Protein AF-A0AAU1H358-F1 (afdb_monomer_lite)

Radius of gyration: 21.09 Å; chains: 1; bounding box: 40×58×49 Å

Secondary structure (DSSP, 8-state):
-----PPPP-S-HHHHHHHHHT-SSS---------TTSSHHHHHHHHHHT-TT-----------SS--TTHHHHHHHHHH-TT-PPSS--GGGGGGTTT-GGGTTTSPPPPPPPSSHHHHHHHHHHHHHTTTT--EEEEEE-----SSEEEEEETTEEEEEEESSSEEEEEE-SS--SEEEEEEEETTSS-BPPPEEEE-SSSS--EE-

Foldseek 3Di:
DDDPPDPDDDDPPVVLVVVLVCLDLDDDDDDDDDDPPPCSVVSVVVSVVVSPPDDDFDFDFDPDPDGPPCVRVLVSLCVSCVPDDDPLAALLLLLCCVSCVVCNVVHHHHDDDDPDPVVSVVSVVVRCCPPVVAKPKAKEFDDDADAQWKFKAKQNRGPDIGGPPRIDMDIDGHDDDQKIWIKIGRPPDPDIDDIDIFGSNDHDRRYDD

Structure (mmCIF, N/CA/C/O backbone):
data_AF-A0AAU1H358-F1
#
_entry.id   AF-A0AAU1H358-F1
#
loop_
_atom_site.group_PDB
_atom_site.id
_atom_site.type_symbol
_atom_site.label_atom_id
_atom_site.label_alt_id
_atom_site.label_comp_id
_atom_site.label_asym_id
_atom_site.label_entity_id
_atom_site.label_seq_id
_atom_site.pdbx_PDB_ins_code
_atom_site.Cartn_x
_atom_site.Cartn_y
_atom_site.Cartn_z
_atom_site.occupancy
_atom_site.B_iso_or_equiv
_atom_site.auth_seq_id
_atom_site.auth_comp_id
_atom_site.auth_asym_id
_atom_site.auth_atom_id
_atom_site.pdbx_PDB_model_num
ATOM 1 N N . MET A 1 1 ? -16.565 -26.402 10.799 1.00 32.97 1 MET A N 1
ATOM 2 C CA . MET A 1 1 ? -15.473 -26.233 11.782 1.00 32.97 1 MET A CA 1
ATOM 3 C C . MET A 1 1 ? -15.984 -25.340 12.897 1.00 32.97 1 MET A C 1
ATOM 5 O O . MET A 1 1 ? -16.307 -24.189 12.647 1.00 32.97 1 MET A O 1
ATOM 9 N N . THR A 1 2 ? -16.163 -25.905 14.084 1.00 30.09 2 THR A N 1
ATOM 10 C CA . THR A 1 2 ? -16.633 -25.231 15.299 1.00 30.09 2 THR A CA 1
ATOM 11 C C . THR A 1 2 ? -15.545 -24.294 15.825 1.00 30.09 2 THR A C 1
ATOM 13 O O . THR A 1 2 ? -14.450 -24.736 16.166 1.00 30.09 2 THR A O 1
ATOM 16 N N . VAL A 1 3 ? -15.826 -22.990 15.866 1.00 35.38 3 VAL A N 1
ATOM 17 C CA . VAL A 1 3 ? -14.941 -21.998 16.490 1.00 35.38 3 VAL A CA 1
ATOM 18 C C . VAL A 1 3 ? -15.041 -22.189 18.001 1.00 35.38 3 VAL A C 1
ATOM 20 O O . VAL A 1 3 ? -16.068 -21.888 18.603 1.00 35.38 3 VAL A O 1
ATOM 23 N N . GLY A 1 4 ? -13.991 -22.742 18.610 1.00 33.38 4 GLY A N 1
ATOM 24 C CA . GLY A 1 4 ? -13.865 -22.790 20.062 1.00 33.38 4 GLY A CA 1
ATOM 25 C C . GLY A 1 4 ? -13.844 -21.368 20.616 1.00 33.38 4 GLY A C 1
ATOM 26 O O . GLY A 1 4 ? -12.988 -20.567 20.238 1.00 33.38 4 GLY A O 1
ATOM 27 N N . VAL A 1 5 ? -14.798 -21.050 21.491 1.00 43.16 5 VAL A N 1
ATOM 28 C CA . VAL A 1 5 ? -14.839 -19.779 22.219 1.00 43.16 5 VAL A CA 1
ATOM 29 C C . VAL A 1 5 ? -13.670 -19.787 23.200 1.00 43.16 5 VAL A C 1
ATOM 31 O O . VAL A 1 5 ? -13.748 -20.352 24.288 1.00 43.16 5 VAL A O 1
ATOM 34 N N . GLY A 1 6 ? -12.539 -19.226 22.773 1.00 53.19 6 GLY A N 1
ATOM 35 C CA . GLY A 1 6 ? -11.410 -18.969 23.658 1.00 53.19 6 GLY A CA 1
ATOM 36 C C . GLY A 1 6 ? -11.819 -18.027 24.799 1.00 53.19 6 GLY A C 1
ATOM 37 O O . GLY A 1 6 ? -12.837 -17.337 24.695 1.00 53.19 6 GLY A O 1
ATOM 38 N N . PRO A 1 7 ? -11.038 -17.967 25.892 1.00 62.41 7 PRO A N 1
ATOM 39 C CA . PRO A 1 7 ? -11.337 -17.078 27.008 1.00 62.41 7 PRO A CA 1
ATOM 40 C C . PRO A 1 7 ? -11.550 -15.643 26.512 1.00 62.41 7 PRO A C 1
ATOM 42 O O . PRO A 1 7 ? -10.804 -15.156 25.651 1.00 62.41 7 PRO A O 1
ATOM 45 N N . ARG A 1 8 ? -12.569 -14.971 27.064 1.00 69.38 8 ARG A N 1
ATOM 46 C CA . ARG A 1 8 ? -12.918 -13.584 26.733 1.00 69.38 8 ARG A CA 1
ATOM 47 C C . ARG A 1 8 ? -11.672 -12.698 26.866 1.00 69.38 8 ARG A C 1
ATOM 49 O O . ARG A 1 8 ? -10.872 -12.877 27.786 1.00 69.38 8 ARG A O 1
ATOM 56 N N . PHE A 1 9 ? -11.461 -11.808 25.901 1.00 76.88 9 PHE A N 1
ATOM 57 C CA . PHE A 1 9 ? -10.419 -10.788 25.997 1.00 76.88 9 PHE A CA 1
ATOM 58 C C . PHE A 1 9 ? -10.874 -9.750 27.035 1.00 76.88 9 PHE A C 1
ATOM 60 O O . PHE A 1 9 ? -12.030 -9.331 27.000 1.00 76.88 9 PHE A O 1
ATOM 67 N N . VAL A 1 10 ? -10.025 -9.430 28.012 1.00 78.69 10 VAL A N 1
ATOM 68 C CA . VAL A 1 10 ? -10.360 -8.551 29.146 1.00 78.69 10 VAL A CA 1
ATOM 69 C C . VAL A 1 10 ? -9.240 -7.531 29.318 1.00 78.69 10 VAL A C 1
ATOM 71 O O . VAL A 1 10 ? -8.069 -7.920 29.328 1.00 78.69 10 VAL A O 1
ATOM 74 N N . GLY A 1 11 ? -9.610 -6.259 29.483 1.00 83.19 11 GLY A N 1
ATOM 75 C CA . GLY A 1 11 ? -8.684 -5.134 29.572 1.00 83.19 11 GLY A CA 1
ATOM 76 C C . GLY A 1 11 ? -8.094 -4.726 28.218 1.00 83.19 11 GLY A C 1
ATOM 77 O O . GLY A 1 11 ? -8.307 -5.393 27.203 1.00 83.19 11 GLY A O 1
ATOM 78 N N . ARG A 1 12 ? -7.286 -3.657 28.236 1.00 85.06 12 ARG A N 1
ATOM 79 C CA . ARG A 1 12 ? -6.621 -3.046 27.065 1.00 85.06 12 ARG A CA 1
ATOM 80 C C . ARG A 1 12 ? -7.566 -2.347 26.092 1.00 85.06 12 ARG A C 1
ATOM 82 O O . ARG A 1 12 ? -7.340 -2.329 24.883 1.00 85.06 12 ARG A O 1
ATOM 89 N N . GLU A 1 13 ? -8.638 -1.772 26.622 1.00 87.38 13 GLU A N 1
ATOM 90 C CA . GLU A 1 13 ? -9.645 -1.036 25.862 1.00 87.38 13 GLU A CA 1
ATOM 91 C C . GLU A 1 13 ? -9.013 0.123 25.077 1.00 87.38 13 GLU A C 1
ATOM 93 O O . GLU A 1 13 ? -9.382 0.366 23.930 1.00 87.38 13 GLU A O 1
ATOM 98 N N . ALA A 1 14 ? -8.014 0.791 25.665 1.00 82.88 14 ALA A N 1
ATOM 99 C CA . ALA A 1 14 ? -7.283 1.876 25.022 1.00 82.88 14 ALA A CA 1
ATOM 100 C C . ALA A 1 14 ? -6.455 1.382 23.824 1.00 82.88 14 ALA A C 1
ATOM 102 O O . ALA A 1 14 ? -6.515 1.978 22.750 1.00 82.88 14 ALA A O 1
ATOM 103 N N . GLU A 1 15 ? -5.716 0.278 23.971 1.00 86.81 15 GLU A N 1
ATOM 104 C CA . GLU A 1 15 ? -4.914 -0.279 22.878 1.00 86.81 15 GLU A CA 1
ATOM 105 C C . GLU A 1 15 ? -5.779 -0.889 21.772 1.00 86.81 15 GLU A C 1
ATOM 107 O O . GLU A 1 15 ? -5.439 -0.771 20.596 1.00 86.81 15 GLU A O 1
ATOM 112 N N . VAL A 1 16 ? -6.908 -1.512 22.125 1.00 86.62 16 VAL A N 1
ATOM 113 C CA . VAL A 1 16 ? -7.891 -1.992 21.143 1.00 86.62 16 VAL A CA 1
ATOM 114 C C . VAL A 1 16 ? -8.456 -0.817 20.352 1.00 86.62 16 VAL A C 1
ATOM 116 O O . VAL A 1 16 ? -8.397 -0.844 19.125 1.00 86.62 16 VAL A O 1
ATOM 119 N N . ALA A 1 17 ? -8.928 0.238 21.023 1.00 83.19 17 ALA A N 1
ATOM 120 C CA . ALA A 1 17 ? -9.469 1.421 20.357 1.00 83.19 17 ALA A CA 1
ATOM 121 C C . ALA A 1 17 ? -8.436 2.096 19.440 1.00 83.19 17 ALA A C 1
ATOM 123 O O . ALA A 1 17 ? -8.774 2.478 18.321 1.00 83.19 17 ALA A O 1
ATOM 124 N N . ALA A 1 18 ? -7.174 2.184 19.877 1.00 84.19 18 ALA A N 1
ATOM 125 C CA . ALA A 1 18 ? -6.087 2.713 19.059 1.00 84.19 18 ALA A CA 1
ATOM 126 C C . ALA A 1 18 ? -5.872 1.878 17.788 1.00 84.19 18 ALA A C 1
ATOM 128 O O . ALA A 1 18 ? -5.820 2.431 16.695 1.00 84.19 18 ALA A O 1
ATOM 129 N N . LEU A 1 19 ? -5.808 0.547 17.903 1.00 84.44 19 LEU A N 1
ATOM 130 C CA . LEU A 1 19 ? -5.593 -0.328 16.747 1.00 84.44 19 LEU A CA 1
ATOM 131 C C . LEU A 1 19 ? -6.794 -0.369 15.791 1.00 84.44 19 LEU A C 1
ATOM 133 O O . LEU A 1 19 ? -6.600 -0.407 14.578 1.00 84.44 19 LEU A O 1
ATOM 137 N N . VAL A 1 20 ? -8.024 -0.346 16.313 1.00 83.81 20 VAL A N 1
ATOM 138 C CA . VAL A 1 20 ? -9.244 -0.276 15.492 1.00 83.81 20 VAL A CA 1
ATOM 139 C C . VAL A 1 20 ? -9.336 1.066 14.763 1.00 83.81 20 VAL A C 1
ATOM 141 O O . VAL A 1 20 ? -9.751 1.099 13.605 1.00 83.81 20 VAL A O 1
ATOM 144 N N . GLY A 1 21 ? -8.904 2.163 15.394 1.00 79.44 21 GLY A N 1
ATOM 145 C CA . GLY A 1 21 ? -8.846 3.489 14.770 1.00 79.44 21 GLY A CA 1
ATOM 146 C C . GLY A 1 21 ? -7.988 3.534 13.500 1.00 79.44 21 GLY A C 1
ATOM 147 O O . GLY A 1 21 ? -8.285 4.298 12.583 1.00 79.44 21 GLY A O 1
ATOM 148 N N . GLU A 1 22 ? -6.990 2.653 13.392 1.00 83.19 22 GLU A N 1
ATOM 149 C CA . GLU A 1 22 ? -6.123 2.538 12.214 1.00 83.19 22 GLU A CA 1
ATOM 150 C C . GLU A 1 22 ? -6.770 1.770 11.049 1.00 83.19 22 GLU A C 1
ATOM 152 O O . GLU A 1 22 ? -6.244 1.767 9.933 1.00 83.19 22 GLU A O 1
ATOM 157 N N . PHE A 1 23 ? -7.946 1.158 11.238 1.00 75.19 23 PHE A N 1
ATOM 158 C CA . PHE A 1 23 ? -8.721 0.532 10.160 1.00 75.19 23 PHE A CA 1
ATOM 159 C C . PHE A 1 23 ? -9.396 1.552 9.228 1.00 75.19 23 PHE A C 1
ATOM 161 O O . PHE A 1 23 ? -10.465 1.288 8.688 1.00 75.19 23 PHE A O 1
ATOM 168 N N . GLY A 1 24 ? -8.783 2.707 8.978 1.00 68.81 24 GLY A N 1
ATOM 169 C CA . GLY A 1 24 ? -9.248 3.659 7.973 1.00 68.81 24 GLY A CA 1
ATOM 170 C C . GLY A 1 24 ? -9.108 3.142 6.533 1.00 68.81 24 GLY A C 1
ATOM 171 O O . GLY A 1 24 ? -8.723 1.994 6.277 1.00 68.81 24 GLY A O 1
ATOM 172 N N . ASP A 1 25 ? -9.420 4.015 5.574 1.00 57.41 25 ASP A N 1
ATOM 173 C CA . ASP A 1 25 ? 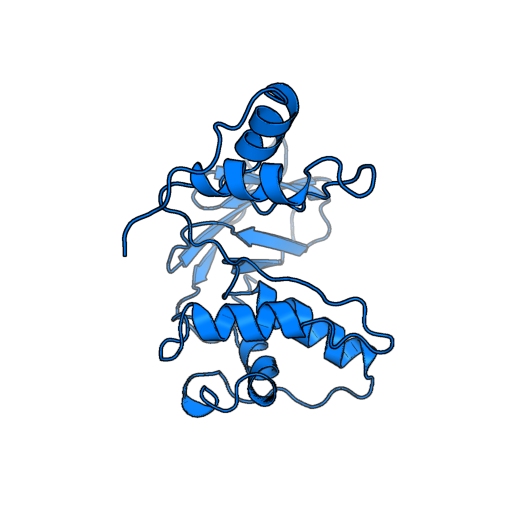-9.274 3.761 4.129 1.00 57.41 25 ASP A CA 1
ATOM 174 C C . ASP A 1 25 ? -7.829 3.967 3.619 1.00 57.41 25 ASP A C 1
ATOM 176 O O . ASP A 1 25 ? -7.540 3.773 2.437 1.00 57.41 25 ASP A O 1
ATOM 180 N N . GLY A 1 26 ? -6.914 4.374 4.505 1.00 56.19 26 GLY A N 1
ATOM 181 C CA . GLY A 1 26 ? -5.500 4.611 4.215 1.00 56.19 26 GLY A CA 1
ATOM 182 C C . GLY A 1 26 ? -4.597 3.404 4.486 1.00 56.19 26 GLY A C 1
ATOM 183 O O . GLY A 1 26 ? -5.019 2.370 4.996 1.00 56.19 26 GLY A O 1
ATOM 184 N N . SER A 1 27 ? -3.315 3.546 4.148 1.00 60.47 27 SER A N 1
ATOM 185 C CA . SER A 1 27 ? -2.272 2.596 4.551 1.00 60.47 27 SER A CA 1
ATOM 186 C C . SER A 1 27 ? -1.636 3.049 5.860 1.00 60.47 27 SER A C 1
ATOM 188 O O . SER A 1 27 ? -1.076 4.142 5.912 1.00 60.47 27 SER A O 1
ATOM 190 N N . ALA A 1 28 ? -1.681 2.197 6.880 1.00 69.81 28 ALA A N 1
ATOM 191 C CA . ALA A 1 28 ? -1.050 2.427 8.174 1.00 69.81 28 ALA A CA 1
ATOM 192 C C . ALA A 1 28 ? -0.012 1.330 8.460 1.00 69.81 28 ALA A C 1
ATOM 194 O O . ALA A 1 28 ? -0.230 0.159 8.141 1.00 69.81 28 ALA A O 1
ATOM 195 N N . LEU A 1 29 ? 1.124 1.709 9.052 1.00 75.44 29 LEU A N 1
ATOM 196 C CA . LEU A 1 29 ? 2.082 0.775 9.644 1.00 75.44 29 LEU A CA 1
ATOM 197 C C . LEU A 1 29 ? 1.964 0.898 11.156 1.00 75.44 29 LEU A C 1
ATOM 199 O O . LEU A 1 29 ? 2.323 1.932 11.715 1.00 75.44 29 LEU A O 1
ATOM 203 N N . VAL A 1 30 ? 1.504 -0.168 11.805 1.00 79.06 30 VAL A N 1
ATOM 204 C CA . VAL A 1 30 ? 1.406 -0.215 13.262 1.00 79.06 30 VAL A CA 1
ATOM 205 C C . VAL A 1 30 ? 2.406 -1.217 13.814 1.00 79.06 30 VAL A C 1
ATOM 207 O O . VAL A 1 30 ? 2.442 -2.374 13.391 1.00 79.06 30 VAL A O 1
ATOM 210 N N . VAL A 1 31 ? 3.215 -0.766 14.770 1.00 78.94 31 VAL A N 1
ATOM 211 C CA . VAL A 1 31 ? 4.184 -1.598 15.487 1.00 78.94 31 VAL A CA 1
ATOM 212 C C . VAL A 1 31 ? 3.660 -1.824 16.901 1.00 78.94 31 VAL A C 1
ATOM 214 O O . VAL A 1 31 ? 3.339 -0.873 17.607 1.00 78.94 31 VAL A O 1
ATOM 217 N N . VAL A 1 32 ? 3.551 -3.091 17.309 1.00 82.50 32 VAL A N 1
ATOM 218 C CA . VAL A 1 32 ? 3.083 -3.472 18.650 1.00 82.50 32 VAL A CA 1
ATOM 219 C C . VAL A 1 32 ? 4.259 -4.006 19.456 1.00 82.50 32 VAL A C 1
ATOM 221 O O . VAL A 1 32 ? 4.704 -5.139 19.254 1.00 82.50 32 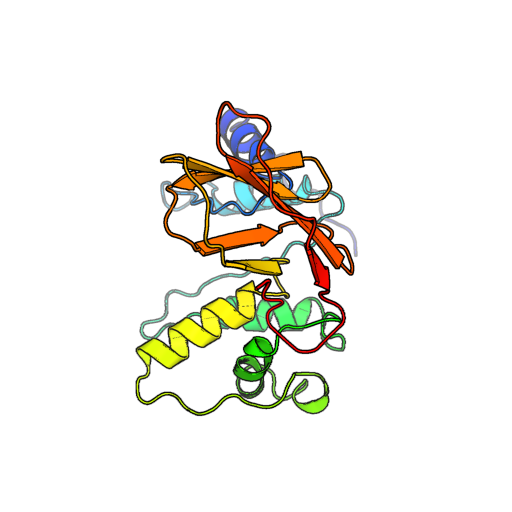VAL A O 1
ATOM 224 N N . GLU A 1 33 ? 4.738 -3.192 20.391 1.00 82.62 33 GLU A N 1
ATOM 225 C CA . GLU A 1 33 ? 5.859 -3.506 21.280 1.00 82.62 33 GLU A CA 1
ATOM 226 C C . GLU A 1 33 ? 5.384 -3.849 22.700 1.00 82.62 33 GLU A C 1
ATOM 228 O O . GLU A 1 33 ? 4.227 -3.637 23.060 1.00 82.62 33 GLU A O 1
ATOM 233 N N . GLY A 1 34 ? 6.258 -4.463 23.499 1.00 84.12 34 GLY A N 1
ATOM 234 C CA . GLY A 1 34 ? 5.972 -4.831 24.891 1.00 84.12 34 GLY A CA 1
ATOM 235 C C . GLY A 1 34 ? 6.695 -6.098 25.332 1.00 84.12 34 GLY A C 1
ATOM 236 O O . GLY A 1 34 ? 7.315 -6.795 24.519 1.00 84.12 34 GLY A O 1
ATOM 237 N N . GLU A 1 35 ? 6.573 -6.453 26.606 1.00 84.56 35 GLU A N 1
ATOM 238 C CA . GLU A 1 35 ? 7.312 -7.558 27.214 1.00 84.56 35 GLU A CA 1
ATOM 239 C C . GLU A 1 35 ? 6.967 -8.918 26.575 1.00 84.56 35 GLU A C 1
ATOM 241 O O . GLU A 1 35 ? 5.834 -9.153 26.116 1.00 84.56 35 GLU A O 1
ATOM 246 N N . PRO A 1 36 ? 7.930 -9.855 26.493 1.00 84.31 36 PRO A N 1
ATOM 247 C CA . PRO A 1 36 ? 7.644 -11.234 26.111 1.00 84.31 36 PRO A CA 1
ATOM 248 C C . PRO A 1 36 ? 6.504 -11.817 26.961 1.00 84.31 36 PRO A C 1
ATOM 250 O O . PRO A 1 36 ? 6.456 -11.628 28.170 1.00 84.31 36 PRO A O 1
ATOM 253 N N . GLY A 1 37 ? 5.549 -12.502 26.327 1.00 84.38 37 GLY A N 1
ATOM 254 C CA . GLY A 1 37 ? 4.425 -13.136 27.032 1.00 84.38 37 GLY A CA 1
ATOM 255 C C . GLY A 1 37 ? 3.258 -12.219 27.431 1.00 84.38 37 GLY A C 1
ATOM 256 O O . GLY A 1 37 ? 2.193 -12.737 27.747 1.00 84.38 37 GLY A O 1
ATOM 257 N N . ILE A 1 38 ? 3.366 -10.889 27.309 1.00 86.56 38 ILE A N 1
ATOM 258 C CA . ILE A 1 38 ? 2.331 -9.932 27.773 1.00 86.56 38 ILE A CA 1
ATOM 259 C C . ILE A 1 38 ? 1.005 -9.947 26.974 1.00 86.56 38 ILE A C 1
ATOM 261 O O . ILE A 1 38 ? 0.085 -9.169 27.231 1.00 86.56 38 ILE A O 1
ATOM 265 N N . GLY A 1 39 ? 0.894 -10.826 25.972 1.00 87.25 39 GLY A N 1
ATOM 266 C CA . GLY A 1 39 ? -0.334 -11.028 25.200 1.00 87.25 39 GLY A CA 1
ATOM 267 C C . GLY A 1 39 ? -0.449 -10.238 23.893 1.00 87.25 39 GLY A C 1
ATOM 268 O O . GLY A 1 39 ? -1.527 -10.238 23.305 1.00 87.25 39 GLY A O 1
ATOM 269 N N . LYS A 1 40 ? 0.630 -9.633 23.373 1.00 86.69 40 LYS A N 1
ATOM 270 C CA . LYS A 1 40 ? 0.633 -8.869 22.100 1.00 86.69 40 LYS A CA 1
ATOM 271 C C . LYS A 1 40 ? -0.034 -9.615 20.939 1.00 86.69 40 LYS A C 1
ATOM 273 O O . LYS A 1 40 ? -0.944 -9.101 20.300 1.00 86.69 40 LYS A O 1
ATOM 278 N N . SER A 1 41 ? 0.343 -10.874 20.704 1.00 84.31 41 SER A N 1
ATOM 279 C CA . SER A 1 41 ? -0.247 -11.677 19.622 1.00 84.31 41 SER A CA 1
ATOM 280 C C . SER A 1 41 ? -1.722 -12.023 19.858 1.00 84.31 41 SER A C 1
ATOM 282 O O . SER A 1 41 ? -2.420 -12.363 18.907 1.00 84.31 41 SER A O 1
ATOM 284 N N . ARG A 1 42 ? -2.204 -11.984 21.108 1.00 85.19 42 ARG A N 1
ATOM 285 C CA . ARG A 1 42 ? -3.626 -12.161 21.434 1.00 85.19 42 ARG A CA 1
ATOM 286 C C . ARG A 1 42 ? -4.399 -10.864 21.198 1.00 85.19 42 ARG A C 1
ATOM 288 O O . ARG A 1 42 ? -5.480 -10.939 20.631 1.00 85.19 42 ARG A O 1
ATOM 295 N N . LEU A 1 43 ? -3.816 -9.714 21.550 1.00 84.06 43 LEU A N 1
ATOM 296 C CA . LEU A 1 43 ? -4.359 -8.385 21.249 1.00 84.06 43 LEU A CA 1
ATOM 297 C C . LEU A 1 43 ? -4.561 -8.206 19.739 1.00 84.06 43 LEU A C 1
ATOM 299 O O . LEU A 1 43 ? -5.679 -7.958 19.307 1.00 84.06 43 LEU A O 1
ATOM 303 N N . VAL A 1 44 ? -3.520 -8.427 18.926 1.00 85.94 44 VAL A N 1
ATOM 304 C CA . VAL A 1 44 ? -3.641 -8.247 17.467 1.00 85.94 44 VAL A CA 1
ATOM 305 C C . VAL A 1 44 ? -4.684 -9.204 16.876 1.00 85.94 44 VAL A C 1
ATOM 307 O O . VAL A 1 44 ? -5.499 -8.789 16.062 1.00 85.94 44 VAL A O 1
ATOM 310 N N . ARG A 1 45 ? -4.736 -10.471 17.317 1.00 83.69 45 ARG A N 1
ATOM 311 C CA . ARG A 1 45 ? -5.779 -11.412 16.862 1.00 83.69 45 ARG A CA 1
ATOM 312 C C . ARG A 1 45 ? -7.189 -10.982 17.256 1.00 83.69 45 ARG A C 1
ATOM 314 O O . ARG A 1 45 ? -8.107 -11.195 16.474 1.00 83.69 45 ARG A O 1
ATOM 321 N N . HIS A 1 46 ? -7.357 -10.422 18.451 1.00 84.88 46 HIS A N 1
ATOM 322 C CA . HIS A 1 46 ? -8.648 -9.926 18.913 1.00 84.88 46 HIS A CA 1
ATOM 323 C C . HIS A 1 46 ? -9.132 -8.773 18.029 1.00 84.88 46 HIS A C 1
ATOM 325 O O . HIS A 1 46 ? -10.216 -8.869 17.464 1.00 84.88 46 HIS A O 1
ATOM 331 N N . VAL A 1 47 ? -8.280 -7.767 17.815 1.00 85.25 47 VAL A N 1
ATOM 332 C CA . VAL A 1 47 ? -8.581 -6.603 16.969 1.00 85.25 47 VAL A CA 1
ATOM 333 C C . VAL A 1 47 ? -8.854 -7.008 15.517 1.00 85.25 47 VAL A C 1
ATOM 335 O O . VAL A 1 47 ? -9.796 -6.522 14.901 1.00 85.25 47 VAL A O 1
ATOM 338 N N . LEU A 1 48 ? -8.081 -7.944 14.957 1.00 82.19 48 LEU A N 1
ATOM 339 C CA . LEU A 1 48 ? -8.330 -8.454 13.602 1.00 82.19 48 LEU A CA 1
ATOM 340 C C . LEU A 1 48 ? -9.668 -9.195 13.474 1.00 82.19 48 LEU A C 1
ATOM 342 O O . LEU A 1 48 ? -10.219 -9.249 12.378 1.00 82.19 48 LEU A O 1
ATOM 346 N N . GLY A 1 49 ? -10.206 -9.741 14.569 1.00 78.06 49 GLY A N 1
ATOM 347 C CA . GLY A 1 49 ? -11.561 -10.292 14.604 1.00 78.06 49 GLY A CA 1
ATOM 348 C C . GLY A 1 49 ? -12.652 -9.232 14.414 1.00 78.06 49 GLY A C 1
ATOM 349 O O . GLY A 1 49 ? -13.736 -9.564 13.943 1.00 78.06 49 GLY A O 1
ATOM 350 N N . GLU A 1 50 ? -12.358 -7.964 14.717 1.00 74.88 50 GLU A N 1
ATOM 351 C CA . GLU A 1 50 ? -13.269 -6.828 14.526 1.00 74.88 50 GLU A CA 1
ATOM 352 C C . GLU A 1 50 ? -13.158 -6.191 13.131 1.00 74.88 50 GLU A C 1
ATOM 354 O O . GLU A 1 50 ? -13.985 -5.361 12.757 1.00 74.88 50 GLU A O 1
ATOM 359 N N . ALA A 1 51 ? -12.184 -6.612 12.315 1.00 70.69 51 ALA A N 1
ATOM 360 C CA . ALA A 1 51 ? -11.965 -6.128 10.950 1.00 70.69 51 ALA A CA 1
ATOM 361 C C . ALA A 1 51 ? -12.984 -6.713 9.943 1.00 70.69 51 ALA A C 1
ATOM 363 O O . ALA A 1 51 ? -12.615 -7.284 8.911 1.00 70.69 51 ALA A O 1
ATOM 364 N N . ALA A 1 52 ? -14.280 -6.602 10.243 1.00 64.94 52 ALA A N 1
ATOM 365 C CA . ALA A 1 52 ? -15.356 -7.164 9.435 1.00 64.94 52 ALA A CA 1
ATOM 366 C C . ALA A 1 52 ? -15.304 -6.650 7.981 1.00 64.94 52 ALA A C 1
ATOM 368 O O . ALA A 1 52 ? -15.211 -5.452 7.721 1.00 64.94 52 ALA A O 1
ATOM 369 N N . GLY A 1 53 ? -15.353 -7.579 7.020 1.00 67.56 53 GLY A N 1
ATOM 370 C CA . GLY A 1 53 ? -15.323 -7.271 5.584 1.00 67.56 53 GLY A CA 1
ATOM 371 C C . GLY A 1 53 ? -13.934 -6.977 5.001 1.00 67.56 53 GLY A C 1
ATOM 372 O O . GLY A 1 53 ? -13.833 -6.718 3.802 1.00 67.56 53 GLY A O 1
ATOM 373 N N . ARG A 1 54 ? -12.859 -7.041 5.800 1.00 70.94 54 ARG A N 1
ATOM 374 C CA . ARG A 1 54 ? -11.478 -6.853 5.327 1.00 70.94 54 ARG A CA 1
ATOM 375 C C . ARG A 1 54 ? -10.798 -8.191 5.052 1.00 70.94 54 ARG A C 1
ATOM 377 O O . ARG A 1 54 ? -11.019 -9.180 5.745 1.00 70.94 54 ARG A O 1
ATOM 384 N N . THR A 1 55 ? -9.932 -8.217 4.040 1.00 70.88 55 THR A N 1
ATOM 385 C CA . THR A 1 55 ? -9.046 -9.367 3.812 1.00 70.88 55 THR A CA 1
ATOM 386 C C . THR A 1 55 ? -7.876 -9.271 4.781 1.00 70.88 55 THR A C 1
ATOM 388 O O . THR A 1 55 ? -7.090 -8.329 4.707 1.00 70.88 55 THR A O 1
ATOM 391 N N . VAL A 1 56 ? -7.769 -10.231 5.698 1.00 73.12 56 VAL A N 1
ATOM 392 C CA . VAL A 1 56 ? -6.699 -10.274 6.699 1.00 73.12 56 VAL A CA 1
ATOM 393 C C . VAL A 1 56 ? -5.652 -11.294 6.282 1.00 73.12 56 VAL A C 1
ATOM 395 O O . VAL A 1 56 ? -5.958 -12.472 6.098 1.00 73.12 56 VAL A O 1
ATOM 398 N N . LEU A 1 57 ? -4.401 -10.843 6.193 1.00 71.56 57 LEU A N 1
ATOM 399 C CA . LEU A 1 57 ? -3.251 -11.719 6.039 1.00 71.56 57 LEU A CA 1
ATOM 400 C C . LEU A 1 57 ? -2.490 -11.823 7.361 1.00 71.56 57 LEU A C 1
ATOM 402 O O . LEU A 1 57 ? -1.923 -10.841 7.833 1.00 71.56 57 LEU A O 1
ATOM 406 N N . TRP A 1 58 ? -2.466 -13.020 7.952 1.00 76.56 58 TRP A N 1
ATOM 407 C CA . TRP A 1 58 ? -1.704 -13.293 9.169 1.00 76.56 58 TRP A CA 1
ATOM 408 C C . TRP A 1 58 ? -0.457 -14.109 8.851 1.00 76.56 58 TRP A C 1
ATOM 410 O O . TRP A 1 58 ? -0.551 -15.277 8.468 1.00 76.56 58 TRP A O 1
ATOM 420 N N . CYS A 1 59 ? 0.710 -13.512 9.077 1.00 70.19 59 CYS A N 1
ATOM 421 C CA . CYS A 1 59 ? 1.993 -14.157 8.839 1.00 70.19 59 CYS A CA 1
ATOM 422 C C . CYS A 1 59 ? 2.867 -14.100 10.090 1.00 70.19 59 CYS A C 1
ATOM 424 O O . CYS A 1 59 ? 2.838 -13.134 10.850 1.00 70.19 59 CYS A O 1
ATOM 426 N N . THR A 1 60 ? 3.674 -15.135 10.294 1.00 69.56 60 THR A N 1
ATOM 427 C CA . THR A 1 60 ? 4.694 -15.173 11.343 1.00 69.56 60 THR A CA 1
ATOM 428 C C . THR A 1 60 ? 6.062 -15.054 10.696 1.00 69.56 60 THR A C 1
ATOM 430 O O . THR A 1 60 ? 6.381 -15.842 9.808 1.00 69.56 60 THR A O 1
ATOM 433 N N . ALA A 1 61 ? 6.872 -14.095 11.137 1.00 62.41 61 ALA A N 1
ATOM 434 C CA . ALA A 1 61 ? 8.271 -14.014 10.745 1.00 62.41 61 ALA A CA 1
ATOM 435 C C . ALA A 1 61 ? 9.104 -14.861 11.723 1.00 62.41 61 ALA A C 1
ATOM 437 O O . ALA A 1 61 ? 9.198 -14.491 12.897 1.00 62.41 61 ALA A O 1
ATOM 438 N N . PRO A 1 62 ? 9.662 -16.011 11.304 1.00 61.72 62 PRO A N 1
ATOM 439 C CA . PRO A 1 62 ? 10.590 -16.747 12.149 1.00 61.72 62 PRO A CA 1
ATOM 440 C C . PRO A 1 62 ? 11.877 -15.933 12.324 1.00 61.72 62 PRO A C 1
ATOM 442 O O . PRO A 1 62 ? 12.345 -15.287 11.385 1.00 61.72 62 PRO A O 1
ATOM 445 N N . ALA A 1 63 ? 12.457 -15.971 13.524 1.00 60.03 63 ALA A N 1
ATOM 446 C CA . ALA A 1 63 ? 13.783 -15.419 13.774 1.00 60.03 63 ALA A CA 1
ATOM 447 C C . ALA A 1 63 ? 14.823 -16.314 13.080 1.00 60.03 63 ALA A C 1
ATOM 449 O O . ALA A 1 63 ? 15.278 -17.304 13.646 1.00 60.03 63 ALA A O 1
ATOM 450 N N . LEU A 1 64 ? 15.127 -16.010 11.818 1.00 56.59 64 LEU A N 1
ATOM 451 C CA . LEU A 1 64 ? 16.132 -16.710 11.021 1.00 56.59 64 LEU A CA 1
ATOM 452 C C . LEU A 1 64 ? 17.378 -15.839 10.872 1.00 56.59 64 LEU A C 1
ATOM 454 O O . LEU A 1 64 ? 17.272 -14.627 10.689 1.00 56.59 64 LEU A O 1
ATOM 458 N N . SER A 1 65 ? 18.545 -16.482 10.902 1.00 52.12 65 SER A N 1
ATOM 459 C CA . SER A 1 65 ? 19.858 -15.848 10.725 1.00 52.12 65 SER A CA 1
ATOM 460 C C . SER A 1 65 ? 20.021 -15.210 9.339 1.00 52.12 65 SER A C 1
ATOM 462 O O . SER A 1 65 ? 20.675 -14.181 9.207 1.00 52.12 65 SER A O 1
ATOM 464 N N . GLU A 1 66 ? 19.369 -15.783 8.321 1.00 58.06 66 GLU A N 1
ATOM 465 C CA . GLU A 1 66 ? 19.253 -15.229 6.969 1.00 58.06 66 GLU A CA 1
ATOM 466 C C . GLU A 1 66 ? 17.768 -15.108 6.597 1.00 58.06 66 GLU A C 1
ATOM 468 O O . GLU A 1 66 ? 17.160 -16.050 6.080 1.00 58.06 66 GLU A O 1
ATOM 473 N N . PRO A 1 67 ? 17.119 -13.974 6.904 1.00 57.75 67 PRO A N 1
ATOM 474 C CA . PRO A 1 67 ? 15.698 -13.827 6.647 1.00 57.75 67 PRO A CA 1
ATOM 475 C C . PRO A 1 67 ? 15.454 -13.695 5.144 1.00 57.75 67 PRO A C 1
ATOM 477 O O . PRO A 1 67 ? 15.982 -12.789 4.499 1.00 57.75 67 PRO A O 1
ATOM 480 N N . PHE A 1 68 ? 14.589 -14.549 4.588 1.00 63.97 68 PHE A N 1
ATOM 481 C CA . PHE A 1 68 ? 13.960 -14.290 3.296 1.00 63.97 68 PHE A CA 1
ATOM 482 C C . PHE A 1 68 ? 12.934 -13.162 3.513 1.00 63.97 68 PHE A C 1
ATOM 484 O O . PHE A 1 68 ? 11.850 -13.433 4.039 1.00 63.97 68 PHE A O 1
ATOM 491 N N . PRO A 1 69 ? 13.233 -11.888 3.176 1.00 65.88 69 PRO A N 1
ATOM 492 C CA . PRO A 1 69 ? 12.537 -10.738 3.775 1.00 65.88 69 PRO A CA 1
ATOM 493 C C . PRO A 1 69 ? 11.057 -10.639 3.392 1.00 65.88 69 PRO A C 1
ATOM 495 O O . PRO A 1 69 ? 10.291 -9.929 4.032 1.00 65.88 69 PRO A O 1
ATOM 498 N N . LEU A 1 70 ? 10.657 -11.358 2.340 1.00 71.19 70 LEU A N 1
ATOM 499 C CA . LEU A 1 70 ? 9.288 -11.423 1.838 1.00 71.19 70 LEU A CA 1
ATOM 500 C C . LEU A 1 70 ? 8.636 -12.794 2.048 1.00 71.19 70 LEU A C 1
ATOM 502 O O . LEU A 1 70 ? 7.491 -12.966 1.652 1.00 71.19 70 LEU A O 1
ATOM 506 N N . GLY A 1 71 ? 9.317 -13.763 2.664 1.00 75.94 71 GLY A N 1
ATOM 507 C CA . GLY A 1 71 ? 8.860 -15.158 2.753 1.00 75.94 71 GLY A CA 1
ATOM 508 C C . GLY A 1 71 ? 7.486 -15.295 3.395 1.00 75.94 71 GLY A C 1
ATOM 509 O O . GLY A 1 71 ? 6.572 -15.798 2.745 1.00 75.94 71 GLY A O 1
ATOM 510 N N . PRO A 1 72 ? 7.282 -14.731 4.599 1.00 75.69 72 PRO A N 1
ATOM 511 C CA . PRO A 1 72 ? 5.976 -14.763 5.241 1.00 75.69 72 PRO A CA 1
ATOM 512 C C . PRO A 1 72 ? 4.881 -14.105 4.388 1.00 75.69 72 PRO A C 1
ATOM 514 O O . PRO A 1 72 ? 3.755 -14.591 4.354 1.00 75.69 72 PRO A O 1
ATOM 517 N N . VAL A 1 73 ? 5.195 -13.024 3.665 1.00 76.12 73 VAL A N 1
ATOM 518 C CA . VAL A 1 73 ? 4.227 -12.316 2.808 1.00 76.12 73 VAL A CA 1
ATOM 519 C C . VAL A 1 73 ? 3.874 -13.141 1.570 1.00 76.12 73 VAL A C 1
ATOM 521 O O . VAL A 1 73 ? 2.700 -13.261 1.234 1.00 76.12 73 VAL A O 1
ATOM 524 N N . VAL A 1 74 ? 4.872 -13.745 0.922 1.00 77.81 74 VAL A N 1
ATOM 525 C CA . VAL A 1 74 ? 4.706 -14.628 -0.243 1.00 77.81 74 VAL A CA 1
ATOM 526 C C . VAL A 1 74 ? 3.855 -15.844 0.121 1.00 77.81 74 VAL A C 1
ATOM 528 O O . VAL A 1 74 ? 2.868 -16.128 -0.558 1.00 77.81 74 VAL A O 1
ATOM 531 N N . ASP A 1 75 ? 4.175 -16.512 1.229 1.00 76.38 75 ASP A N 1
ATOM 532 C CA . ASP A 1 75 ? 3.410 -17.661 1.721 1.00 76.38 75 ASP A CA 1
ATOM 533 C C . ASP A 1 75 ? 1.980 -17.280 2.098 1.00 76.38 75 ASP A C 1
ATOM 535 O O . ASP A 1 75 ? 1.043 -18.052 1.891 1.00 76.38 75 ASP A O 1
ATOM 539 N N . GLY A 1 76 ? 1.802 -16.084 2.653 1.00 74.19 76 GLY A N 1
ATOM 540 C CA . GLY A 1 76 ? 0.490 -15.547 2.959 1.00 74.19 76 GLY A CA 1
ATOM 541 C C . GLY A 1 76 ? -0.352 -15.321 1.703 1.00 74.19 76 GLY A C 1
ATOM 542 O O . GLY A 1 76 ? -1.488 -15.788 1.620 1.00 74.19 76 GLY A O 1
ATOM 543 N N . ILE A 1 77 ? 0.221 -14.644 0.709 1.00 73.94 77 ILE A N 1
ATOM 544 C CA . ILE A 1 77 ? -0.422 -14.359 -0.577 1.00 73.94 77 ILE A CA 1
ATOM 545 C C . ILE A 1 77 ? -0.883 -15.654 -1.268 1.00 73.94 77 ILE A C 1
ATOM 547 O O . ILE A 1 77 ? -2.031 -15.735 -1.708 1.00 73.94 77 ILE A O 1
ATOM 551 N N . ARG A 1 78 ? -0.049 -16.702 -1.271 1.00 75.19 78 ARG A N 1
ATOM 552 C CA . ARG A 1 78 ? -0.412 -18.024 -1.815 1.00 75.19 78 ARG A CA 1
ATOM 553 C C . ARG A 1 78 ? -1.647 -18.638 -1.157 1.00 75.19 78 ARG A C 1
ATOM 555 O O . ARG A 1 78 ? -2.449 -19.268 -1.838 1.00 75.19 78 ARG A O 1
ATOM 562 N N . ARG A 1 79 ? -1.818 -18.460 0.158 1.00 70.38 79 ARG A N 1
ATOM 563 C CA . ARG A 1 79 ? -2.980 -18.995 0.895 1.00 70.38 79 ARG A CA 1
ATOM 564 C C . ARG A 1 79 ? -4.264 -18.231 0.595 1.00 70.38 79 ARG A C 1
ATOM 566 O O . ARG A 1 79 ? -5.332 -18.830 0.609 1.00 70.38 79 ARG A O 1
ATOM 573 N N . LEU A 1 80 ? -4.166 -16.922 0.365 1.00 65.75 80 LEU A N 1
ATOM 574 C CA . LEU A 1 80 ? -5.329 -16.072 0.108 1.00 65.75 80 LEU A CA 1
ATOM 575 C C . LEU A 1 80 ? -5.904 -16.261 -1.293 1.00 65.75 80 LEU A C 1
ATOM 577 O O . LEU A 1 80 ? -7.104 -16.077 -1.491 1.00 65.75 80 LEU A O 1
ATOM 581 N N . SER A 1 81 ? -5.068 -16.547 -2.287 1.00 62.66 81 SER A N 1
ATOM 582 C CA . SER A 1 81 ? -5.516 -16.590 -3.682 1.00 62.66 81 SER A CA 1
ATOM 583 C C . SER A 1 81 ? -4.690 -17.573 -4.510 1.00 62.66 81 SER A C 1
ATOM 585 O O . SER A 1 81 ? -3.957 -17.137 -5.391 1.00 62.66 81 SER A O 1
ATOM 587 N N . PRO A 1 82 ? -4.802 -18.891 -4.256 1.00 61.12 82 PRO A N 1
ATOM 588 C CA . PRO A 1 82 ? -3.991 -19.900 -4.942 1.00 61.12 82 PRO A CA 1
ATOM 589 C C . PRO A 1 82 ? -4.129 -19.838 -6.473 1.00 61.12 82 PRO A C 1
ATOM 591 O O . PRO A 1 82 ? -3.130 -19.926 -7.185 1.00 61.12 82 PRO A O 1
ATOM 594 N N . ASP A 1 83 ? -5.339 -19.562 -6.969 1.00 62.22 83 ASP A N 1
ATOM 595 C CA . ASP A 1 83 ? -5.658 -19.605 -8.403 1.00 62.22 83 ASP A CA 1
ATOM 596 C C . ASP A 1 83 ? -6.001 -18.237 -9.009 1.00 62.22 83 ASP A C 1
ATOM 598 O O . ASP A 1 83 ? -6.456 -18.152 -10.151 1.00 62.22 83 ASP A O 1
ATOM 602 N N . ARG A 1 84 ? -5.829 -17.143 -8.255 1.00 63.56 84 ARG A N 1
ATOM 603 C CA . ARG A 1 84 ? -6.267 -15.817 -8.703 1.00 63.56 84 ARG A CA 1
ATOM 604 C C . ARG A 1 84 ? -5.205 -14.759 -8.480 1.00 63.56 84 ARG A C 1
ATOM 606 O O . ARG A 1 84 ? -4.848 -14.427 -7.357 1.00 63.56 84 ARG A O 1
ATOM 613 N N . VAL A 1 85 ? -4.792 -14.151 -9.581 1.00 66.94 85 VAL A N 1
ATOM 614 C CA . VAL A 1 85 ? -4.014 -12.919 -9.565 1.00 66.94 85 VAL A CA 1
ATOM 615 C C . VAL A 1 85 ? -4.992 -11.739 -9.611 1.00 66.94 85 VAL A C 1
ATOM 617 O O . VAL A 1 85 ? -5.957 -11.797 -10.376 1.00 66.94 85 VAL A O 1
ATOM 620 N N . PRO A 1 86 ? -4.801 -10.680 -8.802 1.00 65.94 86 PRO A N 1
ATOM 621 C CA . PRO A 1 86 ? -5.616 -9.478 -8.907 1.00 65.94 86 PRO A CA 1
ATOM 622 C C . PRO A 1 86 ? -5.583 -8.932 -10.340 1.00 65.94 86 PRO A C 1
ATOM 624 O O . PRO A 1 86 ? -4.507 -8.815 -10.924 1.00 65.94 86 PRO A O 1
ATOM 627 N N . ASP A 1 87 ? -6.737 -8.552 -10.892 1.00 61.59 87 ASP A N 1
ATOM 628 C CA . ASP A 1 87 ? -6.813 -7.907 -12.215 1.00 61.59 87 ASP A CA 1
ATOM 629 C C . ASP A 1 87 ? -5.966 -6.627 -12.232 1.00 61.59 87 ASP A C 1
ATOM 631 O O . ASP A 1 87 ? -5.617 -6.155 -11.163 1.00 61.59 87 ASP A O 1
ATOM 635 N N . GLY A 1 88 ? -5.637 -6.007 -13.372 1.00 60.50 88 GLY A N 1
ATOM 636 C CA . GLY A 1 88 ? -5.061 -4.643 -13.450 1.00 60.50 88 GLY A CA 1
ATOM 637 C C . GLY A 1 88 ? -3.738 -4.389 -12.701 1.00 60.50 88 GLY A C 1
ATOM 638 O O . GLY A 1 88 ? -3.540 -3.294 -12.161 1.00 60.50 88 GLY A O 1
ATOM 639 N N . LEU A 1 89 ? -2.876 -5.406 -12.602 1.00 70.06 89 LEU A N 1
ATOM 640 C CA . LEU A 1 89 ? -1.518 -5.290 -12.065 1.00 70.06 89 LEU A CA 1
ATOM 641 C C . LEU A 1 89 ? -0.687 -4.255 -12.826 1.00 70.06 89 LEU A C 1
ATOM 643 O O . LEU A 1 89 ? -0.725 -4.196 -14.052 1.00 70.06 89 LEU A O 1
ATOM 647 N N . SER A 1 90 ? 0.135 -3.496 -12.098 1.00 71.38 90 SER A N 1
ATOM 648 C CA . SER A 1 90 ? 1.148 -2.656 -12.737 1.00 71.38 90 SER A CA 1
ATOM 649 C C . SER A 1 90 ? 2.235 -3.525 -13.394 1.00 71.38 90 SER A C 1
ATOM 651 O O . SER A 1 90 ? 2.492 -4.634 -12.911 1.00 71.38 90 SER A O 1
ATOM 653 N N . PRO A 1 91 ? 2.957 -3.023 -14.415 1.00 75.12 91 PRO A N 1
ATOM 654 C CA . PRO A 1 91 ? 4.106 -3.728 -14.997 1.00 75.12 91 PRO A CA 1
ATOM 655 C C . PRO A 1 91 ? 5.169 -4.135 -13.962 1.00 75.12 91 PRO A C 1
ATOM 657 O O . PRO A 1 91 ? 5.865 -5.133 -14.139 1.00 75.12 91 PRO A O 1
ATOM 660 N N . MET A 1 92 ? 5.245 -3.419 -12.831 1.00 81.06 92 MET A N 1
ATOM 661 C CA . MET A 1 92 ? 6.128 -3.741 -11.705 1.00 81.06 92 MET A CA 1
ATOM 662 C C . MET A 1 92 ? 5.895 -5.156 -11.155 1.00 81.06 92 MET A C 1
ATOM 664 O O . MET A 1 92 ? 6.830 -5.786 -10.662 1.00 81.06 92 MET A O 1
ATOM 668 N N . ALA A 1 93 ? 4.676 -5.690 -11.279 1.00 80.88 93 ALA A N 1
ATOM 669 C CA . ALA A 1 93 ? 4.344 -7.048 -10.859 1.00 80.88 93 ALA A CA 1
ATOM 670 C C . ALA A 1 93 ? 5.102 -8.131 -11.649 1.00 80.88 93 ALA A C 1
ATOM 672 O O . ALA A 1 93 ? 5.230 -9.250 -11.158 1.00 80.88 93 ALA A O 1
ATOM 673 N N . GLY A 1 94 ? 5.682 -7.807 -12.811 1.00 85.06 94 GLY A N 1
ATOM 674 C CA . GLY A 1 94 ? 6.592 -8.704 -13.526 1.00 85.06 94 GLY A CA 1
ATOM 675 C C . GLY A 1 94 ? 7.821 -9.105 -12.705 1.00 85.06 94 GLY A C 1
ATOM 676 O O . GLY A 1 94 ? 8.329 -10.217 -12.846 1.00 85.06 94 GLY A O 1
ATOM 677 N N . ALA A 1 95 ? 8.241 -8.258 -11.756 1.00 89.00 95 ALA A N 1
ATOM 678 C CA . ALA A 1 95 ? 9.295 -8.587 -10.797 1.00 89.00 95 ALA A CA 1
ATOM 679 C C . ALA A 1 95 ? 8.929 -9.755 -9.865 1.00 89.00 95 ALA A C 1
ATOM 681 O O . ALA A 1 95 ? 9.822 -10.355 -9.278 1.00 89.00 95 ALA A O 1
ATOM 682 N N . LEU A 1 96 ? 7.640 -10.079 -9.710 1.00 87.06 96 LEU A N 1
ATOM 683 C CA . LEU A 1 96 ? 7.161 -11.123 -8.801 1.00 87.06 96 LEU A CA 1
ATOM 684 C C . LEU A 1 96 ? 7.203 -12.526 -9.416 1.00 87.06 96 LEU A C 1
ATOM 686 O O . LEU A 1 96 ? 7.061 -13.499 -8.680 1.00 87.06 96 LEU A O 1
ATOM 690 N N . ARG A 1 97 ? 7.432 -12.659 -10.730 1.00 87.94 97 ARG A N 1
ATOM 691 C CA . ARG A 1 97 ? 7.477 -13.964 -11.417 1.00 87.94 97 ARG A CA 1
ATOM 692 C C . ARG A 1 97 ? 8.409 -14.993 -10.757 1.00 87.94 97 ARG A C 1
ATOM 694 O O . ARG A 1 97 ? 7.983 -16.137 -10.639 1.00 87.94 97 ARG A O 1
ATOM 701 N N . PRO A 1 98 ? 9.622 -14.638 -10.281 1.00 86.88 98 PRO A N 1
ATOM 702 C CA . PRO A 1 98 ? 10.488 -15.596 -9.590 1.00 86.88 98 PRO A CA 1
ATOM 703 C C . PRO A 1 98 ? 9.934 -16.064 -8.239 1.00 86.88 98 PRO A C 1
ATOM 705 O O . PRO A 1 98 ? 10.268 -17.152 -7.787 1.00 86.88 98 PRO A O 1
ATOM 708 N N . LEU A 1 99 ? 9.104 -15.244 -7.582 1.00 84.88 99 LEU A N 1
ATOM 709 C CA . LEU A 1 99 ? 8.491 -15.578 -6.294 1.00 84.88 99 LEU A CA 1
ATOM 710 C C . LEU A 1 99 ? 7.216 -16.414 -6.453 1.00 84.88 99 LEU A C 1
ATOM 712 O O . LEU A 1 99 ? 6.909 -17.191 -5.554 1.00 84.88 99 LEU A O 1
ATOM 716 N N . PHE A 1 100 ? 6.513 -16.276 -7.583 1.00 84.56 100 PHE A N 1
ATOM 717 C CA . PHE A 1 100 ? 5.261 -16.973 -7.901 1.00 84.56 100 PHE A CA 1
ATOM 718 C C . PHE A 1 100 ? 5.309 -17.590 -9.314 1.00 84.56 100 PHE A C 1
ATOM 720 O O . PHE A 1 100 ? 4.627 -17.105 -10.227 1.00 84.56 100 PHE A O 1
ATOM 727 N N . PRO A 1 101 ? 6.131 -18.632 -9.538 1.00 83.12 101 PRO A N 1
ATOM 728 C CA . PRO A 1 101 ? 6.236 -19.297 -10.839 1.00 83.12 101 PRO A CA 1
ATOM 729 C C . PRO A 1 101 ? 4.895 -19.859 -11.338 1.00 83.12 101 PRO A C 1
ATOM 731 O O . PRO A 1 101 ? 4.629 -19.828 -12.540 1.00 83.12 101 PRO A O 1
ATOM 734 N N . GLU A 1 102 ? 4.018 -20.288 -10.428 1.00 81.50 102 GLU A N 1
ATOM 735 C CA . GLU A 1 102 ? 2.647 -20.733 -10.702 1.00 81.50 102 GLU A CA 1
ATOM 736 C C . GLU A 1 102 ? 1.805 -19.675 -11.438 1.00 81.50 102 GLU A C 1
ATOM 738 O O . GLU A 1 102 ? 0.911 -20.005 -12.216 1.00 81.50 102 GLU A O 1
ATOM 743 N N . TRP A 1 103 ? 2.138 -18.395 -11.266 1.00 82.06 103 TRP A N 1
ATOM 744 C CA . TRP A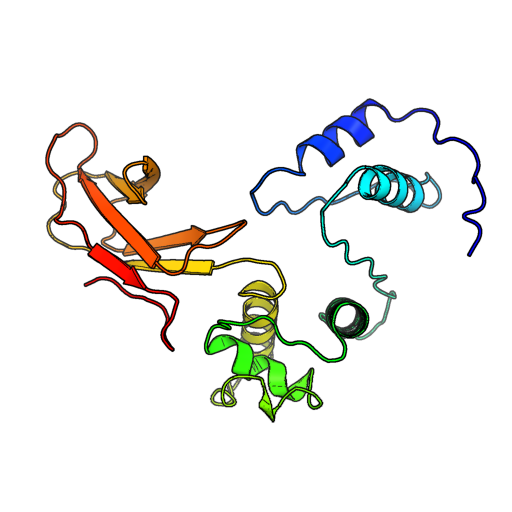 1 103 ? 1.433 -17.270 -11.872 1.00 82.06 103 TRP A CA 1
ATOM 745 C C . TRP A 1 103 ? 2.215 -16.617 -13.006 1.00 82.06 103 TRP A C 1
ATOM 747 O O . TRP A 1 103 ? 1.807 -15.569 -13.502 1.00 82.06 103 TRP A O 1
ATOM 757 N N . ALA A 1 104 ? 3.312 -17.215 -13.477 1.00 82.25 104 ALA A N 1
ATOM 758 C CA . ALA A 1 104 ? 4.148 -16.613 -14.516 1.00 82.25 104 ALA A CA 1
ATOM 759 C C . ALA A 1 104 ? 3.373 -16.275 -15.804 1.00 82.25 104 ALA A C 1
ATOM 761 O O . ALA A 1 104 ? 3.716 -15.313 -16.488 1.00 82.25 104 ALA A O 1
ATOM 762 N N . ARG A 1 105 ? 2.314 -17.034 -16.120 1.00 80.00 105 ARG A N 1
ATOM 763 C CA . ARG A 1 105 ? 1.425 -16.768 -17.267 1.00 80.00 105 ARG A CA 1
ATOM 764 C C . ARG A 1 105 ? 0.414 -15.643 -17.020 1.00 80.00 105 ARG A C 1
ATOM 766 O O . ARG A 1 105 ? -0.072 -15.063 -17.981 1.00 80.00 105 ARG A O 1
ATOM 773 N N . LEU A 1 106 ? 0.100 -15.357 -15.759 1.00 77.81 106 LEU A N 1
ATOM 774 C CA . LEU A 1 106 ? -0.875 -14.345 -15.339 1.00 77.81 106 LEU A CA 1
ATOM 775 C C . LEU A 1 106 ? -0.211 -13.002 -15.000 1.00 77.81 106 LEU A C 1
ATOM 777 O O . LEU A 1 106 ? -0.841 -11.952 -15.081 1.00 77.81 106 LEU A O 1
ATOM 781 N N . LEU A 1 107 ? 1.062 -13.025 -14.605 1.00 82.31 107 LEU A N 1
ATOM 782 C CA . LEU A 1 107 ? 1.836 -11.832 -14.282 1.00 82.31 107 LEU A CA 1
ATOM 783 C C . LEU A 1 107 ? 2.346 -11.125 -15.551 1.00 82.31 107 LEU A C 1
ATOM 785 O O . LEU A 1 107 ? 2.645 -11.795 -16.545 1.00 82.31 107 LEU A O 1
ATOM 789 N N . PRO A 1 108 ? 2.562 -9.794 -15.514 1.00 82.25 108 PRO A N 1
ATOM 790 C CA . PRO A 1 108 ? 3.245 -9.061 -16.584 1.00 82.25 108 PRO A CA 1
ATOM 791 C C . PRO A 1 108 ? 4.633 -9.641 -16.899 1.00 82.25 108 PRO A C 1
ATOM 793 O O . PRO A 1 108 ? 5.196 -10.313 -16.032 1.00 82.25 108 PRO A O 1
ATOM 796 N N . PRO A 1 109 ? 5.201 -9.397 -18.097 1.00 82.88 109 PRO A N 1
ATOM 797 C CA . PRO A 1 109 ? 6.540 -9.860 -18.478 1.00 82.88 109 PRO A CA 1
ATOM 798 C C . PRO A 1 109 ? 7.619 -9.542 -17.429 1.00 82.88 109 PRO A C 1
ATOM 800 O O . PRO A 1 109 ? 7.494 -8.544 -16.715 1.00 82.88 109 PRO A O 1
ATOM 803 N N . PRO A 1 110 ? 8.672 -10.373 -17.306 1.00 86.44 110 PRO A N 1
ATOM 804 C CA . PRO A 1 110 ? 9.754 -10.106 -16.367 1.00 86.44 110 PRO A CA 1
ATOM 805 C C . PRO A 1 110 ? 10.431 -8.774 -16.706 1.00 86.44 110 PRO A C 1
ATOM 807 O O . PRO A 1 110 ? 10.570 -8.416 -17.872 1.00 86.44 110 PRO A O 1
ATOM 810 N N . LEU A 1 111 ? 10.845 -8.051 -15.668 1.00 86.50 111 LEU A N 1
ATOM 811 C CA . LEU A 1 111 ? 11.603 -6.813 -15.822 1.00 86.50 111 LEU A CA 1
ATOM 812 C C . LEU A 1 111 ? 13.092 -7.109 -15.984 1.00 86.50 111 LEU A C 1
ATOM 814 O O . LEU A 1 111 ? 13.582 -8.103 -15.442 1.00 86.50 111 LEU A O 1
ATOM 818 N N . ASP A 1 112 ? 13.805 -6.190 -16.633 1.00 88.50 112 ASP A N 1
ATOM 819 C CA . ASP A 1 112 ? 15.247 -6.307 -16.835 1.00 88.50 112 ASP A CA 1
ATOM 820 C C . ASP A 1 112 ? 15.986 -6.511 -15.507 1.00 88.50 112 ASP A C 1
ATOM 822 O O . ASP A 1 112 ? 15.663 -5.832 -14.517 1.00 88.50 112 ASP A O 1
ATOM 826 N N . PRO A 1 113 ? 16.964 -7.430 -15.451 1.00 86.25 113 PRO A N 1
ATOM 827 C CA . PRO A 1 113 ? 17.762 -7.659 -14.256 1.00 86.25 113 PRO A CA 1
ATOM 828 C C . PRO A 1 113 ? 18.406 -6.365 -13.748 1.00 86.25 113 PRO A C 1
ATOM 830 O O . PRO A 1 113 ? 18.794 -5.496 -14.523 1.00 86.25 113 PRO A O 1
ATOM 833 N N . LEU A 1 114 ? 18.519 -6.236 -12.427 1.00 87.50 114 LEU A N 1
ATOM 834 C CA . LEU A 1 114 ? 19.252 -5.139 -11.798 1.00 87.50 114 LEU A CA 1
ATOM 835 C C . LEU A 1 114 ? 20.615 -5.636 -11.337 1.00 87.50 114 LEU A C 1
ATOM 837 O O . LEU A 1 114 ? 20.729 -6.754 -10.841 1.00 87.50 114 LEU A O 1
ATOM 841 N N . GLU A 1 115 ? 21.623 -4.773 -11.430 1.00 84.81 115 GLU A N 1
ATOM 842 C CA . GLU A 1 115 ? 23.006 -5.137 -11.102 1.00 84.81 115 GLU A CA 1
ATOM 843 C C . GLU A 1 115 ? 23.225 -5.422 -9.613 1.00 84.81 115 GLU A C 1
ATOM 845 O O . GLU A 1 115 ? 24.101 -6.200 -9.246 1.00 84.81 115 GLU A O 1
ATOM 850 N N . THR A 1 116 ? 22.423 -4.814 -8.732 1.00 86.81 116 THR A N 1
ATOM 851 C CA . THR A 1 116 ? 22.599 -4.955 -7.284 1.00 86.81 116 THR A CA 1
ATOM 852 C C . THR A 1 116 ? 21.466 -5.736 -6.630 1.00 86.81 116 THR A C 1
ATOM 854 O O . THR A 1 116 ? 20.274 -5.566 -6.924 1.00 86.81 116 THR A O 1
ATOM 857 N N . ALA A 1 117 ? 21.833 -6.547 -5.636 1.00 82.94 117 ALA A N 1
ATOM 858 C CA . ALA A 1 117 ? 20.876 -7.239 -4.779 1.00 82.94 117 ALA A CA 1
ATOM 859 C C . ALA A 1 117 ? 19.958 -6.254 -4.028 1.00 82.94 117 ALA A C 1
ATOM 861 O O . ALA A 1 117 ? 18.772 -6.526 -3.838 1.00 82.94 117 ALA A O 1
ATOM 862 N N . GLY A 1 118 ? 20.479 -5.084 -3.639 1.00 81.38 118 GLY A N 1
ATOM 863 C CA . GLY A 1 118 ? 19.709 -4.030 -2.974 1.00 81.38 118 GLY A CA 1
ATOM 864 C C . GLY A 1 118 ? 18.601 -3.458 -3.860 1.00 81.38 118 GLY A C 1
ATOM 865 O O . GLY A 1 118 ? 17.447 -3.387 -3.432 1.00 81.38 118 GLY A O 1
ATOM 866 N N . ALA A 1 119 ? 18.920 -3.121 -5.113 1.00 81.50 119 ALA A N 1
ATOM 867 C CA . ALA A 1 119 ? 17.937 -2.602 -6.060 1.00 81.50 119 ALA A CA 1
ATOM 868 C C . ALA A 1 119 ? 16.889 -3.668 -6.425 1.00 81.50 119 ALA A C 1
ATOM 870 O O . ALA A 1 119 ? 15.692 -3.372 -6.461 1.00 81.50 119 ALA A O 1
ATOM 871 N N . THR A 1 120 ? 17.315 -4.926 -6.589 1.00 85.00 120 THR A N 1
ATOM 872 C CA . THR A 1 120 ? 16.410 -6.072 -6.785 1.00 85.00 120 THR A CA 1
ATOM 873 C C . THR A 1 120 ? 15.437 -6.216 -5.613 1.00 85.00 120 THR A C 1
ATOM 875 O O . THR A 1 120 ? 14.224 -6.282 -5.812 1.00 85.00 120 THR A O 1
ATOM 878 N N . ARG A 1 121 ? 15.939 -6.177 -4.373 1.00 82.38 121 ARG A N 1
ATOM 879 C CA . ARG A 1 121 ? 15.111 -6.268 -3.163 1.00 82.38 121 ARG A CA 1
ATOM 880 C C . ARG A 1 121 ? 14.121 -5.108 -3.053 1.00 82.38 121 ARG A C 1
ATOM 882 O O . ARG A 1 121 ? 12.948 -5.328 -2.760 1.00 82.38 121 ARG A O 1
ATOM 889 N N . HIS A 1 122 ? 14.570 -3.882 -3.310 1.00 80.81 122 HIS A N 1
ATOM 890 C CA . HIS A 1 122 ? 13.708 -2.700 -3.296 1.00 80.81 122 HIS A CA 1
ATOM 891 C C . HIS A 1 122 ? 12.577 -2.802 -4.329 1.00 80.81 122 HIS A C 1
ATOM 893 O O . HIS A 1 122 ? 11.420 -2.509 -4.018 1.00 80.81 122 HIS A O 1
ATOM 899 N N . ARG A 1 123 ? 12.889 -3.276 -5.542 1.00 85.19 123 ARG A N 1
ATOM 900 C CA . ARG A 1 123 ? 11.897 -3.522 -6.594 1.00 85.19 123 ARG A CA 1
ATOM 901 C C . ARG A 1 123 ? 10.870 -4.567 -6.162 1.00 85.19 123 ARG A C 1
ATOM 903 O O . ARG A 1 123 ? 9.677 -4.321 -6.312 1.00 85.19 123 ARG A O 1
ATOM 910 N N . LEU A 1 124 ? 11.315 -5.689 -5.593 1.00 84.06 124 LEU A N 1
ATOM 911 C CA . LEU A 1 124 ? 10.418 -6.734 -5.090 1.00 84.06 124 LEU A CA 1
ATOM 912 C C . LEU A 1 124 ? 9.468 -6.194 -4.012 1.00 84.06 124 LEU A C 1
ATOM 914 O O . LEU A 1 124 ? 8.264 -6.425 -4.095 1.00 84.06 124 LEU A O 1
ATOM 918 N N . MET A 1 125 ? 9.976 -5.405 -3.059 1.00 78.62 125 MET A N 1
ATOM 919 C CA . MET A 1 125 ? 9.139 -4.762 -2.037 1.00 78.62 125 MET A CA 1
ATOM 920 C C . MET A 1 125 ? 8.079 -3.836 -2.651 1.00 78.62 125 MET A C 1
ATOM 922 O O . MET A 1 125 ? 6.907 -3.911 -2.279 1.00 78.62 125 MET A O 1
ATOM 926 N N . LYS A 1 126 ? 8.451 -3.000 -3.632 1.00 77.00 126 LYS A N 1
ATOM 927 C CA . LYS A 1 126 ? 7.472 -2.151 -4.332 1.00 77.00 126 LYS A CA 1
ATOM 928 C C . LYS A 1 126 ? 6.440 -2.965 -5.108 1.00 77.00 126 LYS A C 1
ATOM 930 O O . LYS A 1 126 ? 5.261 -2.618 -5.094 1.00 77.00 126 LYS A O 1
ATOM 935 N N . ALA A 1 127 ? 6.873 -4.027 -5.784 1.00 79.31 127 ALA A N 1
ATOM 936 C CA . ALA A 1 127 ? 6.004 -4.863 -6.600 1.00 79.31 127 ALA A CA 1
ATOM 937 C C . ALA A 1 127 ? 4.901 -5.520 -5.754 1.00 79.31 127 ALA A C 1
ATOM 939 O O . ALA A 1 127 ? 3.730 -5.424 -6.122 1.00 79.31 127 ALA A O 1
ATOM 940 N N . VAL A 1 128 ? 5.254 -6.082 -4.587 1.00 76.25 128 VAL A N 1
ATOM 941 C CA . VAL A 1 128 ? 4.290 -6.648 -3.622 1.00 76.25 128 VAL A CA 1
ATOM 942 C C . VAL A 1 128 ? 3.296 -5.582 -3.133 1.00 76.25 128 VAL A C 1
ATOM 944 O O . VAL A 1 128 ? 2.095 -5.841 -3.071 1.00 76.25 128 VAL A O 1
ATOM 947 N N . GLY A 1 129 ? 3.761 -4.357 -2.859 1.00 68.19 129 GLY A N 1
ATOM 948 C CA . GLY A 1 129 ? 2.902 -3.254 -2.409 1.00 68.19 129 GLY A CA 1
ATOM 949 C C . GLY A 1 129 ? 1.886 -2.763 -3.447 1.00 68.19 129 GLY A C 1
ATOM 950 O O . GLY A 1 129 ? 0.758 -2.432 -3.098 1.00 68.19 129 GLY A O 1
ATOM 951 N N . SER A 1 130 ? 2.254 -2.757 -4.730 1.00 60.00 130 SER A N 1
ATOM 952 C CA . SER A 1 130 ? 1.545 -2.020 -5.795 1.00 60.00 130 SER A CA 1
ATOM 953 C C . SER A 1 130 ? 0.181 -2.570 -6.252 1.00 60.00 130 SER A C 1
ATOM 955 O O . SER A 1 130 ? -0.457 -1.992 -7.131 1.00 60.00 130 SER A O 1
ATOM 957 N N . ARG A 1 131 ? -0.288 -3.702 -5.715 1.00 59.75 131 ARG A N 1
ATOM 958 C CA . ARG A 1 131 ? -1.616 -4.238 -6.076 1.00 59.75 131 ARG A CA 1
ATOM 959 C C . ARG A 1 131 ? -2.166 -5.238 -5.077 1.00 59.75 131 ARG A C 1
ATOM 961 O O . ARG A 1 131 ? -3.330 -5.136 -4.714 1.00 59.75 131 ARG A O 1
ATOM 968 N N . TRP A 1 132 ? -1.330 -6.169 -4.619 1.00 56.59 132 TRP A N 1
ATOM 969 C CA . TRP A 1 132 ? -1.731 -7.185 -3.642 1.00 56.59 132 TRP A CA 1
ATOM 970 C C . TRP A 1 132 ? -2.098 -6.568 -2.287 1.00 56.59 132 TRP A C 1
ATOM 972 O O . TRP A 1 132 ? -2.918 -7.124 -1.567 1.00 56.59 132 TRP A O 1
ATOM 982 N N . LEU A 1 133 ? -1.553 -5.383 -1.992 1.00 53.44 133 LEU A N 1
ATOM 983 C CA . LEU A 1 133 ? -1.887 -4.564 -0.824 1.00 53.44 133 LEU A CA 1
ATOM 984 C C . LEU A 1 133 ? -2.746 -3.325 -1.168 1.00 53.44 133 LEU A C 1
ATOM 986 O O . LEU A 1 133 ? -2.950 -2.472 -0.314 1.00 53.44 133 LEU A O 1
ATOM 990 N N . GLY A 1 134 ? -3.258 -3.208 -2.403 1.00 51.41 134 GLY A N 1
ATOM 991 C CA . GLY A 1 134 ? -4.215 -2.156 -2.783 1.00 51.41 134 GLY A CA 1
ATOM 992 C C . GLY A 1 134 ? -3.649 -0.749 -3.041 1.00 51.41 134 GLY A C 1
ATOM 993 O O . GLY A 1 134 ? -4.420 0.205 -3.037 1.00 51.41 134 GLY A O 1
ATOM 994 N N . LEU A 1 135 ? -2.343 -0.585 -3.285 1.00 55.00 135 LEU A N 1
ATOM 995 C CA . LEU 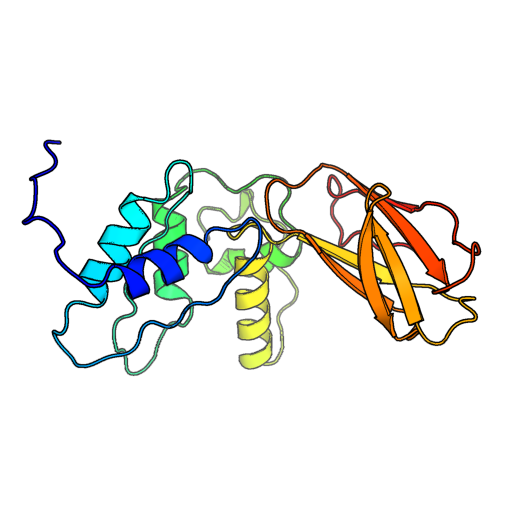A 1 135 ? -1.737 0.728 -3.564 1.00 55.00 135 LEU A CA 1
ATOM 996 C C . LEU A 1 135 ? -1.675 1.020 -5.073 1.00 55.00 135 LEU A C 1
ATOM 998 O O . LEU A 1 135 ? -0.811 0.475 -5.757 1.00 55.00 135 LEU A O 1
ATOM 1002 N N . ARG A 1 136 ? -2.522 1.913 -5.606 1.00 65.31 136 ARG A N 1
ATOM 1003 C CA . ARG A 1 136 ? -2.297 2.517 -6.940 1.00 65.31 136 ARG A CA 1
ATOM 1004 C C . ARG A 1 136 ? -1.587 3.863 -6.803 1.00 65.31 136 ARG A C 1
ATOM 1006 O O . ARG A 1 136 ? -1.743 4.547 -5.798 1.00 65.31 136 ARG A O 1
ATOM 1013 N N . SER A 1 137 ? -0.809 4.258 -7.810 1.00 65.94 137 SER A N 1
ATOM 1014 C CA . SER A 1 137 ? -0.150 5.569 -7.829 1.00 65.94 137 SER A CA 1
ATOM 1015 C C . SER A 1 137 ? -0.283 6.266 -9.179 1.00 65.94 137 SER A C 1
ATOM 1017 O O . SER A 1 137 ? -0.011 5.629 -10.196 1.00 65.94 137 SER A O 1
ATOM 1019 N N . ALA A 1 138 ? -0.631 7.554 -9.177 1.00 72.56 138 ALA A N 1
ATOM 1020 C CA . ALA A 1 138 ? -0.608 8.426 -10.354 1.00 72.56 138 ALA A CA 1
ATOM 1021 C C . ALA A 1 138 ? 0.615 9.348 -10.283 1.00 72.56 138 ALA A C 1
ATOM 1023 O O . ALA A 1 138 ? 0.824 10.012 -9.264 1.00 72.56 138 ALA A O 1
ATOM 1024 N N . ALA A 1 139 ? 1.425 9.391 -11.340 1.00 76.31 139 ALA A N 1
ATOM 1025 C CA . ALA A 1 139 ? 2.534 10.335 -11.437 1.00 76.31 139 ALA A CA 1
ATOM 1026 C C . ALA A 1 139 ? 2.063 11.581 -12.195 1.00 76.31 139 ALA A C 1
ATOM 1028 O O . ALA A 1 139 ? 1.664 11.495 -13.353 1.00 76.31 139 ALA A O 1
ATOM 1029 N N . LEU A 1 140 ? 2.101 12.729 -11.526 1.00 79.88 140 LEU A N 1
ATOM 1030 C CA . LEU A 1 140 ? 1.715 14.019 -12.081 1.00 79.88 140 LEU A CA 1
ATOM 1031 C C . LEU A 1 140 ? 2.973 14.841 -12.335 1.00 79.88 140 LEU A C 1
ATOM 1033 O O . LEU A 1 140 ? 3.828 14.960 -11.451 1.00 79.88 140 LEU A O 1
ATOM 1037 N N . THR A 1 141 ? 3.062 15.434 -13.516 1.00 80.75 141 THR A N 1
ATOM 1038 C CA . THR A 1 141 ? 4.062 16.447 -13.854 1.00 80.75 141 THR A CA 1
ATOM 1039 C C . THR A 1 141 ? 3.360 17.698 -14.342 1.00 80.75 141 THR A C 1
ATOM 1041 O O . THR A 1 141 ? 2.280 17.606 -14.914 1.00 80.75 141 THR A O 1
ATOM 1044 N N . TRP A 1 142 ? 3.933 18.866 -14.064 1.00 85.00 142 TRP A N 1
ATOM 1045 C CA . TRP A 1 142 ? 3.361 20.136 -14.500 1.00 85.00 142 TRP A CA 1
ATOM 1046 C C . TRP A 1 142 ? 4.417 21.212 -14.689 1.00 85.00 142 TRP A C 1
ATOM 1048 O O . TRP A 1 142 ? 5.508 21.166 -14.118 1.00 85.00 142 TRP A O 1
ATOM 1058 N N . ASN A 1 143 ? 4.043 22.219 -15.466 1.00 83.75 143 ASN A N 1
ATOM 1059 C CA . ASN A 1 143 ? 4.761 23.470 -15.636 1.00 83.75 143 ASN A CA 1
ATOM 1060 C C . ASN A 1 143 ? 3.768 24.647 -15.535 1.00 83.75 143 ASN A C 1
ATOM 1062 O O . ASN A 1 143 ? 2.558 24.449 -15.475 1.00 83.75 143 ASN A O 1
ATOM 1066 N N . GLY A 1 144 ? 4.278 25.878 -15.455 1.00 81.56 144 GLY A N 1
ATOM 1067 C CA . GLY A 1 144 ? 3.444 27.087 -15.536 1.00 81.56 144 GLY A CA 1
ATOM 1068 C C . GLY A 1 144 ? 2.669 27.488 -14.272 1.00 81.56 144 GLY A C 1
ATOM 1069 O O . GLY A 1 144 ? 2.037 28.539 -14.285 1.00 81.56 144 GLY A O 1
ATOM 1070 N N . ALA A 1 145 ? 2.740 26.718 -13.182 1.00 84.69 145 ALA A N 1
ATOM 1071 C CA . ALA A 1 145 ? 2.206 27.119 -11.875 1.00 84.69 145 ALA A CA 1
ATOM 1072 C C . ALA A 1 145 ? 2.983 28.324 -11.316 1.00 84.69 145 ALA A C 1
ATOM 1074 O O . ALA A 1 145 ? 4.219 28.318 -11.326 1.00 84.69 145 ALA A O 1
ATOM 1075 N N . THR A 1 146 ? 2.274 29.342 -10.821 1.00 84.25 146 THR A N 1
ATOM 1076 C CA . THR A 1 146 ? 2.863 30.642 -10.440 1.00 84.25 146 THR A CA 1
ATOM 1077 C C . THR A 1 146 ? 3.075 30.809 -8.938 1.00 84.25 146 THR A C 1
ATOM 1079 O O . THR A 1 146 ? 3.845 31.671 -8.514 1.00 84.25 146 THR A O 1
ATOM 1082 N N . THR A 1 147 ? 2.434 29.971 -8.123 1.00 89.44 147 THR A N 1
ATOM 1083 C CA . THR A 1 147 ? 2.526 30.020 -6.660 1.00 89.44 147 THR A CA 1
ATOM 1084 C C . THR A 1 147 ? 3.580 29.059 -6.110 1.00 89.44 147 THR A C 1
ATOM 1086 O O . THR A 1 147 ? 3.963 28.081 -6.750 1.00 89.44 147 THR A O 1
ATOM 1089 N N . GLU A 1 148 ? 4.043 29.299 -4.878 1.00 89.44 148 GLU A N 1
ATOM 1090 C CA . GLU A 1 148 ? 5.020 28.427 -4.195 1.00 89.44 148 GLU A CA 1
ATOM 1091 C C . GLU A 1 148 ? 4.479 27.023 -3.893 1.00 89.44 148 GLU A C 1
ATOM 1093 O O . GLU A 1 148 ? 5.238 26.064 -3.732 1.00 89.44 148 GLU A O 1
ATOM 1098 N N . LYS A 1 149 ? 3.155 26.899 -3.791 1.00 91.06 149 LYS A N 1
ATOM 1099 C CA . LYS A 1 149 ? 2.449 25.645 -3.539 1.00 91.06 149 LYS A CA 1
ATOM 1100 C C . LYS A 1 149 ? 1.330 25.465 -4.548 1.00 91.06 149 LYS A C 1
ATOM 1102 O O . LYS A 1 149 ? 0.730 26.442 -4.987 1.00 91.06 149 LYS A O 1
ATOM 1107 N N . VAL A 1 150 ? 1.039 24.209 -4.851 1.00 92.88 150 VAL A N 1
ATOM 1108 C CA . VAL A 1 150 ? -0.015 23.787 -5.771 1.00 92.88 150 VAL A CA 1
ATOM 1109 C C . VAL A 1 150 ? -0.934 22.814 -5.043 1.00 92.88 150 VAL A C 1
ATOM 1111 O O . VAL A 1 150 ? -0.477 21.935 -4.308 1.00 92.88 150 VAL A O 1
ATOM 1114 N N . GLU A 1 151 ? -2.235 22.970 -5.231 1.00 93.94 151 GLU A N 1
ATOM 1115 C CA . GLU A 1 151 ? -3.245 22.005 -4.814 1.00 93.94 151 GLU A CA 1
ATOM 1116 C C . GLU A 1 151 ? -3.444 20.955 -5.898 1.00 93.94 151 GLU A C 1
ATOM 1118 O O . GLU A 1 151 ? -3.723 21.265 -7.055 1.00 93.94 151 GLU A O 1
ATOM 1123 N N . VAL A 1 152 ? -3.318 19.694 -5.501 1.00 92.31 152 VAL A N 1
ATOM 1124 C CA . VAL A 1 152 ? -3.632 18.537 -6.325 1.00 92.31 152 VAL A CA 1
ATOM 1125 C C . VAL A 1 152 ? -5.086 18.182 -6.083 1.00 92.31 152 VAL A C 1
ATOM 1127 O O . VAL A 1 152 ? -5.461 17.776 -4.981 1.00 92.31 152 VAL A O 1
ATOM 1130 N N . VAL A 1 153 ? -5.904 18.328 -7.116 1.00 92.75 153 VAL A N 1
ATOM 1131 C CA . VAL A 1 153 ? -7.330 18.017 -7.101 1.00 92.75 153 VAL A CA 1
ATOM 1132 C C . VAL A 1 153 ? -7.543 16.714 -7.862 1.00 92.75 153 VAL A C 1
ATOM 1134 O O . VAL A 1 153 ? -7.152 16.611 -9.021 1.00 92.75 153 VAL A O 1
ATOM 1137 N N . ARG A 1 154 ? -8.169 15.724 -7.221 1.00 92.44 154 ARG A N 1
ATOM 1138 C CA . ARG A 1 154 ? -8.575 14.448 -7.825 1.00 92.44 154 ARG A CA 1
ATOM 1139 C C . ARG A 1 154 ? -10.087 14.306 -7.729 1.00 92.44 154 ARG A C 1
ATOM 1141 O O . ARG A 1 154 ? -10.639 14.407 -6.634 1.00 92.44 154 ARG A O 1
ATOM 1148 N N . ASP A 1 155 ? -10.745 14.084 -8.862 1.00 90.56 155 ASP A N 1
ATOM 1149 C CA . ASP A 1 155 ? -12.206 13.992 -8.990 1.00 90.56 155 ASP A CA 1
ATOM 1150 C C . ASP A 1 155 ? -12.931 15.178 -8.317 1.00 90.56 155 ASP A C 1
ATOM 1152 O O . ASP A 1 155 ? -13.910 15.014 -7.588 1.00 90.56 155 ASP A O 1
ATOM 1156 N N . GLY A 1 156 ? -12.394 16.389 -8.496 1.00 88.75 156 GLY A N 1
ATOM 1157 C CA . GLY A 1 156 ? -12.943 17.621 -7.918 1.00 88.75 156 GLY A CA 1
ATOM 1158 C C . GLY A 1 156 ? -12.642 17.851 -6.430 1.00 88.75 156 GLY A C 1
ATOM 1159 O O . GLY A 1 156 ? -13.019 18.892 -5.897 1.00 88.75 156 GLY A O 1
ATOM 1160 N N . LYS A 1 157 ? -11.937 16.937 -5.749 1.00 90.56 157 LYS A N 1
ATOM 1161 C CA . LYS A 1 157 ? -11.543 17.083 -4.339 1.00 90.56 157 LYS A CA 1
ATOM 1162 C C . LYS A 1 157 ? -10.044 17.339 -4.202 1.00 90.56 157 LYS A C 1
ATOM 1164 O O . LYS A 1 157 ? -9.242 16.608 -4.774 1.00 90.56 157 LYS A O 1
ATOM 1169 N N . VAL A 1 158 ? -9.652 18.322 -3.391 1.00 91.56 158 VAL A N 1
ATOM 1170 C CA . VAL A 1 158 ? -8.240 18.522 -3.022 1.00 91.56 158 VAL A CA 1
ATOM 1171 C C . VAL A 1 158 ? -7.754 17.299 -2.239 1.00 91.56 158 VAL A C 1
ATOM 1173 O O . VAL A 1 158 ? -8.294 16.972 -1.181 1.00 91.56 158 VAL A O 1
ATOM 1176 N N . VAL A 1 159 ? -6.753 16.604 -2.780 1.00 89.31 159 VAL A N 1
ATOM 1177 C CA . VAL A 1 159 ? -6.132 15.417 -2.167 1.00 89.31 159 VAL A CA 1
ATOM 1178 C C . VAL A 1 159 ? -4.763 15.710 -1.566 1.00 89.31 159 VAL A C 1
ATOM 1180 O O . VAL A 1 159 ? -4.331 14.982 -0.676 1.00 89.31 159 VAL A O 1
ATOM 1183 N N . ALA A 1 160 ? -4.090 16.773 -2.013 1.00 88.38 160 ALA A N 1
ATOM 1184 C CA . ALA A 1 160 ? -2.828 17.222 -1.439 1.00 88.38 160 ALA A CA 1
ATOM 1185 C C . ALA A 1 160 ? -2.566 18.702 -1.741 1.00 88.38 160 ALA A C 1
ATOM 1187 O O . ALA A 1 160 ? -2.980 19.208 -2.779 1.00 88.38 160 ALA A O 1
ATOM 1188 N N . THR A 1 161 ? -1.795 19.362 -0.878 1.00 93.31 161 THR A N 1
ATOM 1189 C CA . THR A 1 161 ? -1.169 20.662 -1.158 1.00 93.31 161 THR A CA 1
ATOM 1190 C C . THR A 1 161 ? 0.338 20.470 -1.103 1.00 93.31 161 THR A C 1
ATOM 1192 O O . THR A 1 161 ? 0.875 20.053 -0.075 1.00 93.31 161 THR A O 1
ATOM 1195 N N . VAL A 1 162 ? 1.025 20.726 -2.212 1.00 89.12 162 VAL A N 1
ATOM 1196 C CA . VAL A 1 162 ? 2.425 20.330 -2.407 1.00 89.12 162 VAL A CA 1
ATOM 1197 C C .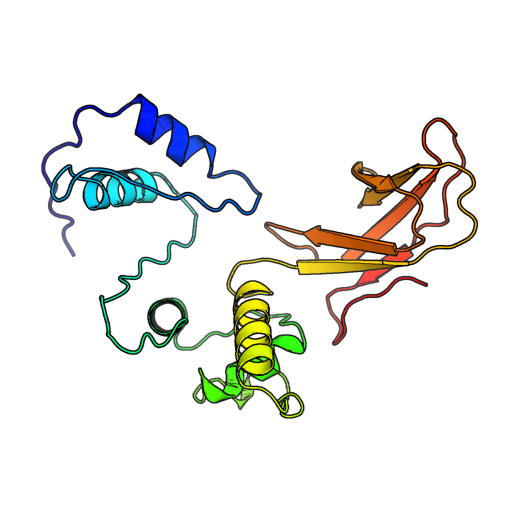 VAL A 1 162 ? 3.290 21.519 -2.817 1.00 89.12 162 VAL A C 1
ATOM 1199 O O . VAL A 1 162 ? 2.783 22.441 -3.455 1.00 89.12 162 VAL A O 1
ATOM 1202 N N . PRO A 1 163 ? 4.592 21.532 -2.478 1.00 90.44 163 PRO A N 1
ATOM 1203 C CA . PRO A 1 163 ? 5.516 22.524 -3.016 1.00 90.44 163 PRO A CA 1
ATOM 1204 C C . PRO A 1 163 ? 5.551 22.478 -4.547 1.00 90.44 163 PRO A C 1
ATOM 1206 O O . PRO A 1 163 ? 5.538 21.393 -5.140 1.00 90.44 163 PRO A O 1
ATOM 1209 N N . ASN A 1 164 ? 5.633 23.645 -5.185 1.00 89.12 164 ASN A N 1
ATOM 1210 C CA . ASN A 1 164 ? 5.681 23.776 -6.637 1.00 89.12 164 ASN A CA 1
ATOM 1211 C C . ASN A 1 164 ? 7.045 23.326 -7.192 1.00 89.12 164 ASN A C 1
ATOM 1213 O O . ASN A 1 164 ? 7.933 24.122 -7.475 1.00 89.12 164 ASN A O 1
ATOM 1217 N N . THR A 1 165 ? 7.220 22.010 -7.303 1.00 86.88 165 THR A N 1
ATOM 1218 C CA . THR A 1 165 ? 8.443 21.356 -7.804 1.00 86.88 165 THR A CA 1
ATOM 1219 C C . THR A 1 165 ? 8.273 20.780 -9.212 1.00 86.88 165 THR A C 1
ATOM 1221 O O . THR A 1 165 ? 9.162 20.087 -9.705 1.00 86.88 165 THR A O 1
ATOM 1224 N N . GLY A 1 166 ? 7.119 21.023 -9.844 1.00 80.19 166 GLY A N 1
ATOM 1225 C CA . GLY A 1 166 ? 6.770 20.508 -11.172 1.00 80.19 166 GLY A CA 1
ATOM 1226 C C . GLY A 1 166 ? 6.445 19.011 -11.227 1.00 80.19 166 GLY A C 1
ATOM 1227 O O . GLY A 1 166 ? 6.258 18.468 -12.315 1.00 80.19 166 GLY A O 1
ATOM 1228 N N . ARG A 1 167 ? 6.399 18.309 -10.086 1.00 85.69 167 ARG A N 1
ATOM 1229 C CA . ARG A 1 167 ? 6.053 16.881 -10.029 1.00 85.69 167 ARG A CA 1
ATOM 1230 C C . ARG A 1 167 ? 5.456 16.452 -8.692 1.00 85.69 167 ARG A C 1
ATOM 1232 O O . ARG A 1 167 ? 5.833 16.954 -7.636 1.00 85.69 167 ARG A O 1
ATOM 1239 N N . TYR A 1 168 ? 4.592 15.443 -8.731 1.00 78.12 168 TYR A N 1
ATOM 1240 C CA . TYR A 1 168 ? 4.012 14.796 -7.555 1.00 78.12 168 TYR A CA 1
ATOM 1241 C C . TYR A 1 168 ? 3.605 13.355 -7.872 1.00 78.12 168 TYR A C 1
ATOM 1243 O O . TYR A 1 168 ? 3.343 13.003 -9.018 1.00 78.12 168 TYR A O 1
ATOM 1251 N N . THR A 1 169 ? 3.544 12.497 -6.856 1.00 78.25 169 THR A N 1
ATOM 1252 C CA . THR A 1 169 ? 2.972 11.155 -6.995 1.00 78.25 169 THR A CA 1
ATOM 1253 C C . THR A 1 169 ? 1.838 10.995 -6.004 1.00 78.25 169 THR A C 1
ATOM 1255 O O . THR A 1 169 ? 2.072 10.912 -4.797 1.00 78.25 169 THR A O 1
ATOM 1258 N N . ASP A 1 170 ? 0.625 10.916 -6.531 1.00 78.25 170 ASP A N 1
ATOM 1259 C CA . ASP A 1 170 ? -0.567 10.648 -5.745 1.00 78.25 170 ASP A CA 1
ATOM 1260 C C . ASP A 1 170 ? -0.668 9.148 -5.456 1.00 78.25 170 ASP A C 1
ATOM 1262 O O . ASP A 1 170 ? -0.546 8.325 -6.365 1.00 78.25 170 ASP A O 1
ATOM 1266 N N . ARG A 1 171 ? -0.866 8.786 -4.186 1.00 77.31 171 ARG A N 1
ATOM 1267 C CA . ARG A 1 171 ? -1.031 7.400 -3.736 1.00 77.31 171 ARG A CA 1
ATOM 1268 C C . ARG A 1 171 ? -2.500 7.163 -3.408 1.00 77.31 171 ARG A C 1
ATOM 1270 O O . ARG A 1 171 ? -3.033 7.705 -2.445 1.00 77.31 171 ARG A O 1
ATOM 1277 N N . ILE A 1 172 ? -3.140 6.327 -4.214 1.00 73.94 172 ILE A N 1
ATOM 1278 C CA . ILE A 1 172 ? -4.557 5.991 -4.131 1.00 73.94 172 ILE A CA 1
ATOM 1279 C C . ILE A 1 172 ? -4.698 4.677 -3.363 1.00 73.94 172 ILE A C 1
ATOM 1281 O O . ILE A 1 172 ? -4.316 3.614 -3.860 1.00 73.94 172 ILE A O 1
ATOM 1285 N N . ALA A 1 173 ? -5.234 4.766 -2.149 1.00 62.22 173 ALA A N 1
ATOM 1286 C CA . ALA A 1 173 ? -5.599 3.617 -1.327 1.00 62.22 173 ALA A CA 1
ATOM 1287 C C . ALA A 1 173 ? -7.100 3.293 -1.469 1.00 62.22 173 ALA A C 1
ATOM 1289 O O . ALA A 1 173 ? -7.898 4.151 -1.855 1.00 62.22 173 ALA A O 1
ATOM 1290 N N . GLY A 1 174 ? -7.488 2.053 -1.155 1.00 59.38 174 GLY A N 1
ATOM 1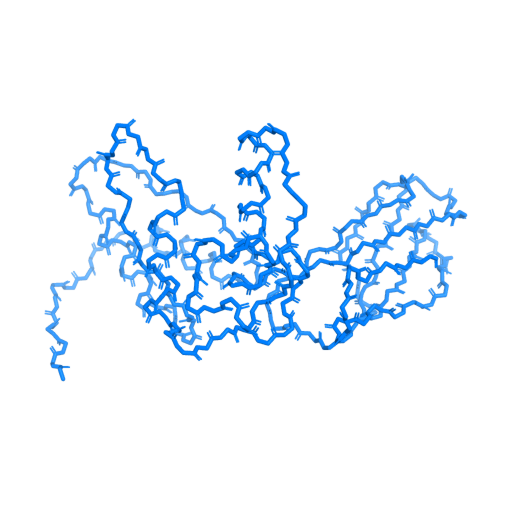291 C CA . GLY A 1 174 ? -8.891 1.625 -1.101 1.00 59.38 174 GLY A CA 1
ATOM 1292 C C . GLY A 1 174 ? -9.457 1.082 -2.420 1.00 59.38 174 GLY A C 1
ATOM 1293 O O . GLY A 1 174 ? -8.735 0.530 -3.251 1.00 59.38 174 GLY A O 1
ATOM 1294 N N . ARG A 1 175 ? -10.784 1.176 -2.605 1.00 55.75 175 ARG A N 1
ATOM 1295 C CA . ARG A 1 175 ? -11.477 0.672 -3.806 1.00 55.75 175 ARG A CA 1
ATOM 1296 C C . ARG A 1 175 ? -11.182 1.579 -4.998 1.00 55.75 175 ARG A C 1
ATOM 1298 O O . ARG A 1 175 ? -11.770 2.648 -5.148 1.00 55.75 175 ARG A O 1
ATOM 1305 N N . VAL A 1 176 ? -10.263 1.129 -5.842 1.00 62.72 176 VAL A N 1
ATOM 1306 C CA . VAL A 1 176 ? -9.727 1.944 -6.931 1.00 62.72 176 VAL A CA 1
ATOM 1307 C C . VAL A 1 176 ? -10.639 1.924 -8.160 1.00 62.72 176 VAL A C 1
ATOM 1309 O O . VAL A 1 176 ? -11.125 0.863 -8.558 1.00 62.72 176 VAL A O 1
ATOM 1312 N N . ARG A 1 177 ? -10.860 3.095 -8.765 1.00 70.75 177 ARG A N 1
ATOM 1313 C CA . ARG A 1 177 ? -11.639 3.264 -9.999 1.00 70.75 177 ARG A CA 1
ATOM 1314 C C . ARG A 1 177 ? -10.794 2.976 -11.252 1.00 70.75 177 ARG A C 1
ATOM 1316 O O . ARG A 1 177 ? -9.561 2.963 -11.164 1.00 70.75 177 ARG A O 1
ATOM 1323 N N . PRO A 1 178 ? -11.434 2.693 -12.402 1.00 71.31 178 PRO A N 1
ATOM 1324 C CA . PRO A 1 178 ? -10.742 2.489 -13.673 1.00 71.31 178 PRO A CA 1
ATOM 1325 C C . PRO A 1 178 ? -9.914 3.706 -14.089 1.00 71.31 178 PRO A C 1
ATOM 1327 O O . PRO A 1 178 ? -8.766 3.528 -14.472 1.00 71.31 178 PRO A O 1
ATOM 1330 N N . SER A 1 179 ? -10.443 4.915 -13.901 1.00 79.62 179 SER A N 1
ATOM 1331 C CA . SER A 1 179 ? -9.750 6.175 -14.161 1.00 79.62 179 SER A CA 1
ATOM 1332 C C . SER A 1 179 ? -10.032 7.212 -13.070 1.00 79.62 179 SER A C 1
ATOM 1334 O O . SER A 1 179 ? -10.938 7.039 -12.245 1.00 79.62 179 SER A O 1
ATOM 1336 N N . TYR A 1 180 ? -9.206 8.258 -13.046 1.00 85.69 180 TYR A N 1
ATOM 1337 C CA . TYR A 1 180 ? -9.326 9.422 -12.168 1.00 85.69 180 TYR A CA 1
ATOM 1338 C C . TYR A 1 180 ? -9.058 10.695 -12.961 1.00 85.69 180 TYR A C 1
ATOM 1340 O O . TYR A 1 180 ? -8.186 10.705 -13.829 1.00 85.69 180 TYR A O 1
ATOM 1348 N N . THR A 1 181 ? -9.756 11.777 -12.625 1.00 89.69 181 THR A N 1
ATOM 1349 C CA . THR A 1 181 ? -9.515 13.088 -13.240 1.00 89.69 181 THR A CA 1
ATOM 1350 C C . THR A 1 181 ? -8.696 13.959 -12.302 1.00 89.69 181 THR A C 1
ATOM 1352 O O . THR A 1 181 ? -9.047 14.112 -11.131 1.00 89.69 181 THR A O 1
ATOM 1355 N N . TYR A 1 182 ? -7.615 14.540 -12.809 1.00 91.88 182 TYR A N 1
ATOM 1356 C CA . TYR A 1 182 ? -6.721 15.408 -12.058 1.00 91.88 182 TYR A CA 1
ATOM 1357 C C . TYR A 1 182 ? -6.762 16.841 -12.562 1.00 91.88 182 TYR A C 1
ATOM 1359 O O . TYR A 1 182 ? -6.865 17.100 -13.759 1.00 91.88 182 TYR A O 1
ATOM 1367 N N . ARG A 1 183 ? -6.626 17.772 -11.622 1.00 93.19 183 ARG A N 1
ATOM 1368 C CA . ARG A 1 183 ? -6.434 19.195 -11.879 1.00 93.19 183 ARG A CA 1
ATOM 1369 C C . ARG A 1 183 ? -5.447 19.758 -10.863 1.00 93.19 183 ARG A C 1
ATOM 1371 O O . ARG A 1 183 ? -5.444 19.344 -9.705 1.00 93.19 183 ARG A O 1
ATOM 1378 N N . LEU A 1 184 ? -4.617 20.697 -11.294 1.00 93.81 184 LEU A N 1
ATOM 1379 C CA . LEU A 1 184 ? -3.667 21.398 -10.436 1.00 93.81 184 LEU A CA 1
ATOM 1380 C C . LEU A 1 184 ? -4.099 22.850 -10.291 1.00 93.81 184 LEU A C 1
ATOM 1382 O O . LEU A 1 184 ? -4.400 23.487 -11.296 1.00 93.81 184 LEU A O 1
ATOM 1386 N N . CYS A 1 185 ? -4.148 23.361 -9.065 1.00 92.88 185 CYS A N 1
ATOM 1387 C CA . CYS A 1 185 ? -4.581 24.728 -8.782 1.00 92.88 185 CYS A CA 1
ATOM 1388 C C . CYS A 1 185 ? -3.519 25.499 -7.998 1.00 92.88 185 CYS A C 1
ATOM 1390 O O . CYS A 1 185 ? -2.941 24.979 -7.043 1.00 92.88 185 CYS A O 1
ATOM 1392 N N . ASP A 1 186 ? -3.289 26.751 -8.379 1.00 91.81 186 ASP A N 1
ATOM 1393 C CA . ASP A 1 186 ? -2.398 27.657 -7.659 1.00 91.81 186 ASP A CA 1
ATOM 1394 C C . ASP A 1 186 ? -3.063 28.078 -6.339 1.00 91.81 186 ASP A C 1
ATOM 1396 O O . ASP A 1 186 ? -4.161 28.649 -6.330 1.00 91.81 186 ASP A O 1
ATOM 1400 N N . VAL A 1 187 ? -2.401 27.788 -5.214 1.00 91.38 187 VAL A N 1
ATOM 1401 C CA . VAL A 1 187 ? -2.956 27.995 -3.866 1.00 91.38 187 VAL A CA 1
ATOM 1402 C C . VAL A 1 187 ? -3.361 29.453 -3.655 1.00 91.38 187 VAL A C 1
ATOM 1404 O O . VAL A 1 187 ? -2.578 30.370 -3.893 1.00 91.38 187 VAL A O 1
ATOM 1407 N N . GLY A 1 188 ? -4.579 29.668 -3.151 1.00 83.81 188 GLY A N 1
ATOM 1408 C CA . GLY A 1 188 ? -5.105 31.006 -2.863 1.00 83.81 188 GLY A CA 1
ATOM 1409 C C . GLY A 1 188 ? -5.577 31.781 -4.098 1.00 83.81 188 GLY A C 1
ATOM 1410 O O . GLY A 1 188 ? -5.944 32.949 -3.979 1.00 83.81 188 GLY A O 1
ATOM 1411 N N . THR A 1 189 ? -5.608 31.145 -5.271 1.00 85.62 189 THR A N 1
ATOM 1412 C CA . THR A 1 189 ? -6.104 31.734 -6.520 1.00 85.62 189 THR A CA 1
ATOM 1413 C C . THR A 1 189 ? -7.274 30.923 -7.091 1.00 85.62 189 THR A C 1
ATOM 1415 O O . THR A 1 189 ? -7.681 29.907 -6.533 1.00 85.62 189 THR A O 1
ATOM 1418 N N . ARG A 1 190 ? -7.836 31.373 -8.222 1.00 85.88 190 ARG A N 1
ATOM 1419 C CA . ARG A 1 190 ? -8.768 30.569 -9.040 1.00 85.88 190 ARG A CA 1
ATOM 1420 C C . ARG A 1 190 ? -8.099 29.989 -10.290 1.00 85.88 190 ARG A C 1
ATOM 1422 O O . ARG A 1 190 ? -8.795 29.508 -11.180 1.00 85.88 190 ARG A O 1
ATOM 1429 N N . HIS A 1 191 ? -6.775 30.099 -10.396 1.00 89.88 191 HIS A N 1
ATOM 1430 C CA . HIS A 1 191 ? -6.034 29.614 -11.551 1.00 89.88 191 HIS A CA 1
ATOM 1431 C C . HIS A 1 191 ? -5.780 28.121 -11.386 1.00 89.88 191 HIS A C 1
ATOM 1433 O O . HIS A 1 191 ? -5.128 27.690 -10.437 1.00 89.88 191 HIS A O 1
ATOM 1439 N N . CYS A 1 192 ? -6.313 27.338 -12.318 1.00 90.19 192 CYS A N 1
ATOM 1440 C CA . CYS A 1 192 ? -6.124 25.900 -12.354 1.00 90.19 192 CYS A CA 1
ATOM 1441 C C . CYS A 1 192 ? -5.815 25.429 -13.774 1.00 90.19 192 CYS A C 1
ATOM 1443 O O . CYS A 1 192 ? -6.208 26.069 -14.751 1.00 90.19 192 CYS A O 1
ATOM 1445 N N . SER A 1 193 ? -5.154 24.281 -13.876 1.00 89.81 193 SER A N 1
ATOM 1446 C CA . SER A 1 193 ? -4.929 23.584 -15.137 1.00 89.81 193 SER A CA 1
ATOM 1447 C C . SER A 1 193 ? -6.243 23.108 -15.768 1.00 89.81 193 SER A C 1
ATOM 1449 O O . SER A 1 193 ? -7.295 23.038 -15.121 1.00 89.81 193 SER A O 1
ATOM 1451 N N . THR A 1 194 ? -6.170 22.689 -17.030 1.00 86.56 194 THR A N 1
ATOM 1452 C CA . THR A 1 194 ? -7.190 21.808 -17.604 1.00 86.56 194 THR A CA 1
ATOM 1453 C C . THR A 1 194 ? -7.237 20.484 -16.844 1.00 86.56 194 THR A C 1
ATOM 1455 O O . THR A 1 194 ? -6.283 20.104 -16.157 1.00 86.56 194 THR A O 1
ATOM 1458 N N . GLU A 1 195 ? -8.370 19.794 -16.938 1.00 89.00 195 GLU A N 1
ATOM 1459 C CA . GLU A 1 195 ? -8.489 18.439 -16.407 1.00 89.00 195 GLU A CA 1
ATOM 1460 C C . GLU A 1 195 ? -7.695 17.459 -17.263 1.00 89.00 195 GLU A C 1
ATOM 1462 O O . GLU A 1 195 ? -7.714 17.539 -18.491 1.00 89.00 195 GLU A O 1
ATOM 1467 N N . ALA A 1 196 ? -7.019 16.533 -16.596 1.00 81.88 196 ALA A N 1
ATOM 1468 C CA . ALA A 1 196 ? -6.318 15.433 -17.226 1.00 81.88 196 ALA A CA 1
ATOM 1469 C C . ALA A 1 196 ? -6.813 14.106 -16.661 1.00 81.88 196 ALA A C 1
ATOM 1471 O O . ALA A 1 196 ? -6.922 13.939 -15.444 1.00 81.88 196 ALA A O 1
ATOM 1472 N N . GLU A 1 197 ? -7.097 13.156 -17.544 1.00 84.44 197 GLU A N 1
ATOM 1473 C CA . GLU A 1 197 ? -7.543 11.829 -17.147 1.00 84.44 197 GLU A CA 1
ATOM 1474 C C . GLU A 1 197 ? -6.359 10.870 -17.016 1.00 84.44 197 GLU A C 1
ATOM 1476 O O . GLU A 1 197 ? -5.488 10.772 -17.879 1.00 84.44 197 GLU A O 1
ATOM 1481 N N . VAL A 1 198 ? -6.346 10.148 -15.904 1.00 76.38 198 VAL A N 1
ATOM 1482 C CA . VAL A 1 198 ? -5.372 9.118 -15.568 1.00 76.38 198 VAL A CA 1
ATOM 1483 C C . VAL A 1 198 ? -6.107 7.791 -15.602 1.00 76.38 198 VAL A C 1
ATOM 1485 O O . VAL A 1 198 ? -6.800 7.425 -14.649 1.00 76.38 198 VAL A O 1
ATOM 1488 N N . ASP A 1 199 ? -5.967 7.081 -16.717 1.00 74.56 199 ASP A N 1
ATOM 1489 C CA . ASP A 1 199 ? -6.568 5.768 -16.919 1.00 74.56 199 ASP A CA 1
ATOM 1490 C C . ASP A 1 199 ? -5.646 4.655 -16.400 1.00 74.56 199 ASP A C 1
ATOM 1492 O O . ASP A 1 199 ? -4.471 4.554 -16.750 1.00 74.56 199 ASP A O 1
ATOM 1496 N N . PHE A 1 200 ? -6.193 3.796 -15.548 1.00 66.31 200 PHE A N 1
ATOM 1497 C CA . PHE A 1 200 ? -5.520 2.647 -14.955 1.00 66.31 200 PHE A CA 1
ATOM 1498 C C . PHE A 1 200 ? -5.991 1.306 -15.546 1.00 66.31 200 PHE A C 1
ATOM 1500 O O . PHE A 1 200 ? -5.760 0.251 -14.940 1.00 66.31 200 PHE A O 1
ATOM 1507 N N . THR A 1 201 ? -6.696 1.327 -16.678 1.00 60.09 201 THR A N 1
ATOM 1508 C CA . THR A 1 201 ? -7.119 0.133 -17.425 1.00 60.09 201 THR A CA 1
ATOM 1509 C C . THR A 1 201 ? -6.082 -0.336 -18.454 1.00 60.09 201 THR A C 1
ATOM 1511 O O . THR A 1 201 ? -6.146 -1.487 -18.885 1.00 60.09 201 THR A O 1
ATOM 1514 N N . GLY A 1 202 ? -5.083 0.496 -18.783 1.00 46.28 202 GLY A N 1
ATOM 1515 C CA . GLY A 1 202 ? -3.994 0.186 -19.720 1.00 46.28 202 GLY A CA 1
ATOM 1516 C C . GLY A 1 202 ? -2.644 -0.186 -19.068 1.00 46.28 202 GLY A C 1
ATOM 1517 O O . GLY A 1 202 ? -2.415 0.084 -17.885 1.00 46.28 202 GLY A O 1
ATOM 1518 N N . PRO A 1 203 ? -1.712 -0.805 -19.822 1.00 35.69 203 PRO A N 1
ATOM 1519 C CA . PRO A 1 203 ? -0.380 -1.161 -19.338 1.00 35.69 203 PRO A CA 1
ATOM 1520 C C . PRO A 1 203 ? 0.539 0.071 -19.294 1.00 35.69 203 PRO A C 1
ATOM 1522 O O . PRO A 1 203 ? 1.184 0.425 -20.274 1.00 35.69 203 PRO A O 1
ATOM 1525 N N . GLY A 1 204 ? 0.631 0.720 -18.137 1.00 40.84 204 GLY A N 1
ATOM 1526 C CA . GLY A 1 204 ? 1.570 1.817 -17.911 1.00 40.84 204 GLY A CA 1
ATOM 1527 C C . GLY A 1 204 ? 1.385 2.447 -16.538 1.00 40.84 204 GLY A C 1
ATOM 1528 O O . GLY A 1 204 ? 0.332 2.306 -15.923 1.00 40.84 204 GLY A O 1
ATOM 1529 N N . THR A 1 205 ? 2.413 3.129 -16.031 1.00 41.88 205 THR A N 1
ATOM 1530 C CA . THR A 1 205 ? 2.187 4.142 -14.992 1.00 41.88 205 THR A CA 1
ATOM 1531 C C . THR A 1 205 ? 1.474 5.287 -15.698 1.00 41.88 205 THR A C 1
ATOM 1533 O O . THR A 1 205 ? 2.092 5.878 -16.586 1.00 41.88 205 THR A O 1
ATOM 1536 N N . PRO A 1 206 ? 0.206 5.588 -15.386 1.00 48.66 206 PRO A N 1
ATOM 1537 C CA . PRO A 1 206 ? -0.460 6.686 -16.052 1.00 48.66 206 PRO A CA 1
ATOM 1538 C C . PRO A 1 206 ? 0.237 7.980 -15.629 1.00 48.66 206 PRO A C 1
ATOM 1540 O O . PRO A 1 206 ? 0.371 8.285 -14.438 1.00 48.66 206 PRO A O 1
ATOM 1543 N N . ALA A 1 207 ? 0.788 8.657 -16.629 1.00 46.16 207 ALA A N 1
ATOM 1544 C CA . ALA A 1 207 ? 1.509 9.906 -16.502 1.00 46.16 207 ALA A CA 1
ATOM 1545 C C . ALA A 1 207 ? 0.713 10.973 -17.246 1.00 46.16 207 ALA A C 1
ATOM 1547 O O . ALA A 1 207 ? 0.276 10.747 -18.373 1.00 46.16 207 ALA A O 1
ATOM 1548 N N . VAL A 1 208 ? 0.524 12.115 -16.596 1.00 43.38 208 VAL A N 1
ATOM 1549 C CA . VAL A 1 208 ? -0.078 13.302 -17.206 1.00 43.38 208 VAL A CA 1
ATOM 1550 C C . VAL A 1 208 ? 1.047 14.254 -17.585 1.00 43.38 208 VAL A C 1
ATOM 1552 O O . VAL A 1 208 ? 1.851 14.609 -16.718 1.00 43.38 208 VAL A O 1
ATOM 1555 N N . GLY A 1 209 ? 1.098 14.626 -18.865 1.00 39.28 209 GLY A N 1
ATOM 1556 C CA . GLY A 1 209 ? 1.917 15.723 -19.386 1.00 39.28 209 GLY A CA 1
ATOM 1557 C C . GLY A 1 209 ? 1.146 17.031 -19.409 1.00 39.28 209 GLY A C 1
ATOM 1558 O O . GLY A 1 209 ? -0.084 16.968 -19.628 1.00 39.28 209 GLY A O 1
#

pLDDT: mean 75.68, std 13.88, range [30.09, 93.94]

Sequence (209 aa):
MTVGVGPRFVGREAEVAALVGEFGDGSALVVVEGEPGIGKSRLVRHVLGEAAGRTVLWCTAPALSEPFPLGPVVDGIRRLSPDRVPDGLSPMAGALRPLFPEWARLLPPPLDPLETAGATRHRLMKAVGSRWLGLRSAALTWNGATTEKVEVVRDGKVVATVPNTGRYTDRIAGRVRPSYTYRLCDVGTRHCSTEAEVDFTGPGTPAVG